Protein AF-A0A261C5N4-F1 (afdb_monomer)

Foldseek 3Di:
DAWEWAWEDEAPDPDTDTDTDPVLQVLQVLSVVVCCVVPVCVVPHHDHHPPPHHYQDHDPVLVVVCSVCLVVQPDDDDLLPDDCVVVVVLLPDDLVSLVRNLVSCVVRVSVSSNNNSVSSSLLNVLQVVAWDWAWADEPPDPDTDIDGDVVLCVLFPVSVVVFCVVPSSVSRHYDYHPPHHYQDADPVLVCVCSVCLVQDAAQDPPRPPDDLVSVVVLLPDDLVVLVRNLVSCVVRVNVRVNRNSVVSNVVNLVVDDPVVNVVVVVVVD

Sequence (269 aa):
MTSLNIWLRFRQSKTIYVLCDKNVVKRIPAIVQKLETHDMNWENKDTLLSEPPIEIPFPEAIGQFLFQYIEKYVEPLEFSSIRLSDYPEIRRADTDNLDKALKLAEYLHCTLFGQVLLMLRMVKVMQEGSICEVAVLFKDSEIPSNIKKREIIEKSPVLMKAIEGENPDWNTTDIRINTPLDIPFPKAAGEFVFDNLLKYTPPAEMDFEKKPDDYPEANAKSVDELKPILELARYMECEGFMRCIEFIIEKKLNEMPVDAISEILESRS

Mean predicted aligned error: 6.95 Å

pLDDT: mean 91.53, std 8.21, range [36.47, 98.25]

Nearest PDB structures (foldseek):
  5k35-assembly1_B  TM=7.325E-01  e=1.979E-03  Homo sapiens
  6byh-assembly3_G  TM=7.256E-01  e=7.929E-03  Homo sapiens
  3v7d-assembly1_A  TM=7.657E-01  e=2.407E-02  Saccharomyces cerevisiae S288C
  6byh-assembly2_B  TM=7.033E-01  e=8.860E-03  Homo sapiens
  8ubt-assembly1_B  TM=5.533E-01  e=2.407E-02  Homo sapiens

Organism: NCBI:txid1503980

Secondary structure (DSSP, 8-state):
---EEEEEEETT-SSEEEE--HHHHHT-HHHHHHHHHH-TTTTSS-EEEEEEEEEESS-HHHHHHHHHHTTT--SPPPGGG--GGG-HHHHHS-HHHHHHHHHHHHHTT-HHHHHHHHHHHHHHHHHHH--EEEEEEETT-SSPEEE--HHHHHT-HHHHHHHHHH-TTTTTS-EEEEEEEEE-S-HHHHHHHHHHTTTPPPPPTT-SS--GGGSHHHHTS-HHHHHHHHHHHHHTT-HHHHHHHHHHHHHHHHTS-HHHHHHHHHTT-

Structure (mmCIF, N/CA/C/O backbone):
data_AF-A0A261C5N4-F1
#
_entry.id   AF-A0A261C5N4-F1
#
loop_
_atom_site.group_PDB
_atom_site.id
_atom_site.type_symbol
_atom_site.label_atom_id
_atom_site.label_alt_id
_atom_site.label_comp_id
_atom_site.label_asym_id
_atom_site.label_entity_id
_atom_site.label_seq_id
_atom_site.pdbx_PDB_ins_code
_atom_site.Cartn_x
_atom_site.Cartn_y
_atom_site.Cartn_z
_atom_site.occupancy
_atom_site.B_iso_or_equiv
_atom_site.auth_seq_id
_atom_site.auth_comp_id
_atom_site.auth_asym_id
_atom_site.auth_atom_id
_atom_site.pdbx_PDB_model_num
ATOM 1 N N . MET A 1 1 ? -33.020 13.713 5.341 1.00 64.44 1 MET A N 1
ATOM 2 C CA . MET A 1 1 ? -31.972 12.944 6.044 1.00 64.44 1 MET A CA 1
ATOM 3 C C . MET A 1 1 ? -31.945 13.421 7.480 1.00 64.44 1 MET A C 1
ATOM 5 O O . MET A 1 1 ? -31.986 14.624 7.684 1.00 64.44 1 MET A O 1
ATOM 9 N N . THR A 1 2 ? -31.942 12.506 8.440 1.00 81.75 2 THR A N 1
ATOM 10 C CA . THR A 1 2 ? -31.825 12.817 9.873 1.00 81.75 2 THR A CA 1
ATOM 11 C C . THR A 1 2 ? -30.364 13.057 10.241 1.00 81.75 2 THR A C 1
ATOM 13 O O . THR A 1 2 ? -29.506 12.264 9.846 1.00 81.75 2 THR A O 1
ATOM 16 N N . SER A 1 3 ? -30.095 14.100 11.006 1.00 88.69 3 SER A N 1
ATOM 17 C CA . SER A 1 3 ? -28.785 14.476 11.527 1.00 88.69 3 SER A CA 1
ATOM 18 C C . SER A 1 3 ? -28.395 13.665 12.768 1.00 88.69 3 SER A C 1
ATOM 20 O O . SER A 1 3 ? -29.229 13.284 13.585 1.00 88.69 3 SER A O 1
ATOM 22 N N . LEU A 1 4 ? -27.103 13.386 12.911 1.00 94.31 4 LEU A N 1
ATOM 23 C CA . LEU A 1 4 ? -26.508 12.823 14.119 1.00 94.31 4 LEU A CA 1
ATOM 24 C C . LEU A 1 4 ? -25.280 13.661 14.444 1.00 94.31 4 LEU A C 1
ATOM 26 O O . LEU A 1 4 ? -24.476 13.921 13.556 1.00 94.31 4 LEU A O 1
ATOM 30 N N . ASN A 1 5 ? -25.147 14.093 15.692 1.00 95.69 5 ASN A N 1
ATOM 31 C CA . ASN A 1 5 ? -23.980 14.829 16.160 1.00 95.69 5 ASN A CA 1
ATOM 32 C C . ASN A 1 5 ? -23.558 14.279 17.519 1.00 95.69 5 ASN A C 1
ATOM 34 O O . ASN A 1 5 ? -24.274 14.441 18.507 1.00 95.69 5 ASN A O 1
ATOM 38 N N . ILE A 1 6 ? -22.392 13.643 17.576 1.00 96.69 6 ILE A N 1
ATOM 39 C CA . ILE A 1 6 ? -21.831 13.096 18.812 1.00 96.69 6 ILE A CA 1
ATOM 40 C C . ILE A 1 6 ? -20.564 13.863 19.145 1.00 96.69 6 ILE A C 1
ATOM 42 O O . ILE A 1 6 ? -19.620 13.880 18.356 1.00 96.69 6 ILE A O 1
ATOM 46 N N . TRP A 1 7 ? -20.533 14.499 20.310 1.00 97.31 7 TRP A N 1
ATOM 47 C CA . TRP A 1 7 ? -19.368 15.245 20.761 1.00 97.31 7 TRP A CA 1
ATOM 48 C C . TRP A 1 7 ? -18.413 14.306 21.480 1.00 97.31 7 TRP A C 1
ATOM 50 O O . TRP A 1 7 ? -18.745 13.722 22.513 1.00 97.31 7 TRP A O 1
ATOM 60 N N . LEU A 1 8 ? -17.212 14.177 20.931 1.00 97.25 8 LEU A N 1
ATOM 61 C CA . LEU A 1 8 ? -16.122 13.400 21.494 1.00 97.25 8 LEU A CA 1
ATOM 62 C C . LEU A 1 8 ? -15.040 14.355 22.000 1.00 97.25 8 LEU A C 1
ATOM 64 O O . LEU A 1 8 ? -14.661 15.305 21.308 1.00 97.25 8 LEU A O 1
ATOM 68 N N . ARG A 1 9 ? -14.507 14.087 23.191 1.00 97.12 9 ARG A N 1
ATOM 69 C CA . ARG A 1 9 ? -13.322 14.770 23.712 1.00 97.12 9 ARG A CA 1
ATOM 70 C C . ARG A 1 9 ? -12.177 13.777 23.815 1.00 97.12 9 ARG A C 1
ATOM 72 O O . ARG A 1 9 ? -12.253 12.799 24.550 1.00 97.12 9 ARG A O 1
ATOM 79 N N . PHE A 1 10 ? -11.110 14.038 23.072 1.00 96.81 10 PHE A N 1
ATOM 80 C CA . PHE A 1 10 ? -9.909 13.213 23.098 1.00 96.81 10 PHE A CA 1
ATOM 81 C C . PHE A 1 10 ? -8.951 13.648 24.200 1.00 96.81 10 PHE A C 1
ATOM 83 O O . PHE A 1 10 ? -8.884 14.824 24.574 1.00 96.81 10 PHE A O 1
ATOM 90 N N . ARG A 1 11 ? -8.150 12.702 24.695 1.00 92.38 11 ARG A N 1
ATOM 91 C CA . ARG A 1 11 ? -7.122 12.970 25.699 1.00 92.38 11 ARG A CA 1
ATOM 92 C C . ARG A 1 11 ? -6.196 14.077 25.208 1.00 92.38 11 ARG A C 1
ATOM 94 O O . ARG A 1 11 ? -5.622 13.977 24.130 1.00 92.38 11 ARG A O 1
ATOM 101 N N . GLN A 1 12 ? -6.026 15.099 26.049 1.00 85.31 12 GLN A N 1
ATOM 102 C CA . GLN A 1 12 ? -5.184 16.274 25.786 1.00 85.31 12 GLN A CA 1
ATOM 103 C C . GLN A 1 12 ? -5.628 17.130 24.585 1.00 85.31 12 GLN A C 1
ATOM 105 O O . GLN A 1 12 ? -4.951 18.112 24.276 1.00 85.31 12 GLN A O 1
ATOM 110 N N . SER A 1 13 ? -6.764 16.825 23.948 1.00 90.81 13 SER A N 1
ATOM 111 C CA . SER A 1 13 ? -7.340 17.705 22.936 1.00 90.81 13 SER A CA 1
ATOM 112 C C . SER A 1 13 ? -8.067 18.869 23.609 1.00 90.81 13 SER A C 1
ATOM 114 O O . SER A 1 13 ? -8.771 18.703 24.608 1.00 90.81 13 SER A O 1
ATOM 116 N N . LYS A 1 14 ? -7.861 20.074 23.071 1.00 89.50 14 LYS A N 1
ATOM 117 C CA . LYS A 1 14 ? -8.582 21.289 23.483 1.00 89.50 14 LYS A CA 1
ATOM 118 C C . LYS A 1 14 ? -9.879 21.476 22.696 1.00 89.50 14 LYS A C 1
ATOM 120 O O . LYS A 1 14 ? -10.663 22.363 23.022 1.00 89.50 14 LYS A O 1
ATOM 125 N N . THR A 1 15 ? -10.081 20.672 21.658 1.00 92.31 15 THR A N 1
ATOM 126 C CA . THR A 1 15 ? -11.199 20.760 20.727 1.00 92.31 15 THR A CA 1
ATOM 127 C C . THR A 1 15 ? -12.162 19.600 20.936 1.00 92.31 15 THR A C 1
ATOM 129 O O . THR A 1 15 ? -11.797 18.532 21.428 1.00 92.31 15 THR A O 1
ATOM 132 N N . ILE A 1 16 ? -13.423 19.836 20.583 1.00 94.88 16 ILE A N 1
ATOM 133 C CA . ILE A 1 16 ? -14.428 18.783 20.486 1.00 94.88 16 ILE A CA 1
ATOM 134 C C . ILE A 1 16 ? -14.403 18.261 19.059 1.00 94.88 16 ILE A C 1
ATOM 136 O O . ILE A 1 16 ? -14.509 19.036 18.109 1.00 94.88 16 ILE A O 1
ATOM 140 N N . TYR A 1 17 ? -14.282 16.948 18.926 1.00 95.94 17 TYR A N 1
ATOM 141 C CA . TYR A 1 17 ? -14.486 16.270 17.660 1.00 95.94 17 TYR A CA 1
ATOM 142 C C . TYR A 1 17 ? -15.968 15.921 17.536 1.00 95.94 17 TYR A C 1
ATOM 144 O O . TYR A 1 17 ? -16.539 15.326 18.451 1.00 95.94 17 TYR A O 1
ATOM 152 N N . VAL A 1 18 ? -16.597 16.285 16.420 1.00 96.12 18 VAL A N 1
ATOM 153 C CA . VAL A 1 18 ? -18.009 15.973 16.173 1.00 96.12 18 VAL A CA 1
ATOM 154 C C . VAL A 1 18 ? -18.086 14.811 15.193 1.00 96.12 18 VAL A C 1
ATOM 156 O O . VAL A 1 18 ? -17.741 14.955 14.023 1.00 96.12 18 VAL A O 1
ATOM 159 N N . LEU A 1 19 ? -18.524 13.652 15.685 1.00 96.00 19 LEU A N 1
ATOM 160 C CA . LEU A 1 19 ? -18.765 12.475 14.859 1.00 96.00 19 LEU A CA 1
ATOM 161 C C . LEU A 1 19 ? -20.214 12.496 14.361 1.00 96.00 19 LEU A C 1
ATOM 163 O O . LEU A 1 19 ? -21.146 12.428 15.168 1.00 96.00 19 LEU A O 1
ATOM 167 N N . CYS A 1 20 ? -20.385 12.588 13.041 1.00 95.44 20 CYS A N 1
ATOM 168 C CA . CYS A 1 20 ? -21.705 12.731 12.414 1.00 95.44 20 CYS A CA 1
ATOM 169 C C . CYS A 1 20 ? -22.114 11.549 11.527 1.00 95.44 20 CYS A C 1
ATOM 171 O O . CYS A 1 20 ? -23.288 11.413 11.183 1.00 95.44 20 CYS A O 1
ATOM 173 N N . ASP A 1 21 ? -21.161 10.705 11.132 1.00 94.81 21 ASP A N 1
ATOM 174 C CA . ASP A 1 21 ? -21.421 9.608 10.204 1.00 94.81 21 ASP A CA 1
ATOM 175 C C . ASP A 1 21 ? -22.104 8.433 10.919 1.00 94.81 21 ASP A C 1
ATOM 177 O O . ASP A 1 21 ? -21.512 7.760 11.768 1.00 94.81 21 ASP A O 1
ATOM 181 N N . LYS A 1 22 ? -23.370 8.176 10.564 1.00 93.88 22 LYS A N 1
ATOM 182 C CA . LYS A 1 22 ? -24.158 7.081 11.143 1.00 93.88 22 LYS A CA 1
ATOM 183 C C . LYS A 1 22 ? -23.544 5.710 10.853 1.00 93.88 22 LYS A C 1
ATOM 185 O O . LYS A 1 22 ? -23.636 4.841 11.715 1.00 93.88 22 LYS A O 1
ATOM 190 N N . ASN A 1 23 ? -22.931 5.496 9.690 1.00 93.88 23 ASN A N 1
ATOM 191 C CA . ASN A 1 23 ? -22.351 4.200 9.340 1.00 93.88 23 ASN A CA 1
ATOM 192 C C . ASN A 1 23 ? -21.113 3.917 10.187 1.00 93.88 23 ASN A C 1
ATOM 194 O O . ASN A 1 23 ? -21.014 2.839 10.773 1.00 93.88 23 ASN A O 1
ATOM 198 N N . VAL A 1 24 ? -20.239 4.912 10.354 1.00 95.56 24 VAL A N 1
ATOM 199 C CA . VAL A 1 24 ? -19.095 4.833 11.275 1.00 95.56 24 VAL A CA 1
ATOM 200 C C . VAL A 1 24 ? -19.573 4.565 12.701 1.00 95.56 24 VAL A C 1
ATOM 202 O O . VAL A 1 24 ? -19.085 3.645 13.353 1.00 95.56 24 VAL A O 1
ATOM 205 N N . VAL A 1 25 ? -20.572 5.310 13.185 1.00 96.00 25 VAL A N 1
ATOM 206 C CA . VAL A 1 25 ? -21.109 5.152 14.548 1.00 96.00 25 VAL A CA 1
ATOM 207 C C . VAL A 1 25 ? -21.637 3.741 14.794 1.00 96.00 25 VAL A C 1
ATOM 209 O O . VAL A 1 25 ? -21.302 3.147 15.817 1.00 96.00 25 VAL A O 1
ATOM 212 N N . LYS A 1 26 ? -22.391 3.163 13.848 1.00 94.81 26 LYS A N 1
ATOM 213 C CA . LYS A 1 26 ? -22.911 1.784 13.944 1.00 94.81 26 LYS A CA 1
ATOM 214 C C . LYS A 1 26 ? -21.814 0.734 14.108 1.00 94.81 26 LYS A C 1
ATOM 216 O O . LYS A 1 26 ? -22.075 -0.351 14.619 1.00 94.81 26 LYS A O 1
ATOM 221 N N . ARG A 1 27 ? -20.587 1.039 13.682 1.00 95.19 27 ARG A N 1
ATOM 222 C CA . ARG A 1 27 ? -19.428 0.148 13.805 1.00 95.19 27 ARG A CA 1
ATOM 223 C C . ARG A 1 27 ? -18.676 0.306 15.127 1.00 95.19 27 ARG A C 1
ATOM 225 O O . ARG A 1 27 ? -17.709 -0.420 15.336 1.00 95.19 27 ARG A O 1
ATOM 232 N N . ILE A 1 28 ? -19.102 1.208 16.014 1.00 97.00 28 ILE A N 1
ATOM 233 C CA . ILE A 1 28 ? -18.429 1.514 17.282 1.00 97.00 28 ILE A CA 1
ATOM 234 C C . ILE A 1 28 ? -19.362 1.173 18.456 1.00 97.00 28 ILE A C 1
ATOM 236 O O . ILE A 1 28 ? -20.104 2.045 18.928 1.00 97.00 28 ILE A O 1
ATOM 240 N N . PRO A 1 29 ? -19.338 -0.072 18.973 1.00 96.75 29 PRO A N 1
ATOM 241 C CA . PRO A 1 29 ? -20.315 -0.530 19.962 1.00 96.75 29 PRO A CA 1
ATOM 242 C C . PRO A 1 29 ? -20.351 0.312 21.240 1.00 96.75 29 PRO A C 1
ATOM 244 O O . PRO A 1 29 ? -21.430 0.612 21.742 1.00 96.75 29 PRO A O 1
ATOM 247 N N . ALA A 1 30 ? -19.196 0.771 21.736 1.00 96.31 30 ALA A N 1
ATOM 248 C CA . ALA A 1 30 ? -19.150 1.623 22.926 1.00 96.31 30 ALA A CA 1
ATOM 249 C C . ALA A 1 30 ? -19.872 2.974 22.737 1.00 96.31 30 ALA A C 1
ATOM 251 O O . ALA A 1 30 ? -20.416 3.529 23.695 1.00 96.31 30 ALA A O 1
ATOM 252 N N . ILE A 1 31 ? -19.889 3.520 21.514 1.00 95.94 31 ILE A N 1
ATOM 253 C CA . ILE A 1 31 ? -20.620 4.756 21.197 1.00 95.94 31 ILE A CA 1
ATOM 254 C C . ILE A 1 31 ? -22.106 4.452 20.998 1.00 95.94 31 ILE A C 1
ATOM 256 O O . ILE A 1 31 ? -22.935 5.181 21.541 1.00 95.94 31 ILE A O 1
ATOM 260 N N . VAL A 1 32 ? -22.448 3.367 20.294 1.00 96.12 32 VAL A N 1
ATOM 261 C CA . VAL A 1 32 ? -23.843 2.922 20.111 1.00 96.12 32 VAL A CA 1
ATOM 262 C C . VAL A 1 32 ? -24.523 2.706 21.459 1.00 96.12 32 VAL A C 1
ATOM 264 O O . VAL A 1 32 ? -25.591 3.257 21.690 1.00 96.12 32 VAL A O 1
ATOM 267 N N . GLN A 1 33 ? -23.871 2.023 22.399 1.00 95.19 33 GLN A N 1
ATOM 268 C CA . GLN A 1 33 ? -24.422 1.799 23.736 1.00 95.19 33 GLN A CA 1
ATOM 269 C C . GLN A 1 33 ? -24.721 3.117 24.475 1.00 95.19 33 GLN A C 1
ATOM 271 O O . GLN A 1 33 ? -25.757 3.258 25.134 1.00 95.19 33 GLN A O 1
ATOM 276 N N . LYS A 1 34 ? -23.825 4.109 24.365 1.00 94.00 34 LYS A N 1
ATOM 277 C CA . LYS A 1 34 ? -24.037 5.443 24.951 1.00 94.00 34 LYS A CA 1
ATOM 278 C C . LYS A 1 34 ? -25.185 6.186 24.272 1.00 94.00 34 LYS A C 1
ATOM 280 O O . LYS A 1 34 ? -25.972 6.829 24.963 1.00 94.00 34 LYS A O 1
ATOM 285 N N . LEU A 1 35 ? -25.299 6.074 22.949 1.00 93.56 35 LEU A N 1
ATOM 286 C CA . LEU A 1 35 ? -26.413 6.636 22.192 1.00 93.56 35 LEU A CA 1
ATOM 287 C C . LEU A 1 35 ? -27.742 5.994 22.564 1.00 93.56 35 LEU A C 1
ATOM 289 O O . LEU A 1 35 ? -28.684 6.718 22.832 1.00 93.56 35 LEU A O 1
ATOM 293 N N . GLU A 1 36 ? -27.826 4.670 22.641 1.00 93.56 36 GLU A N 1
ATOM 294 C CA . GLU A 1 36 ? -29.063 3.956 22.977 1.00 93.56 36 GLU A CA 1
ATOM 295 C C . GLU A 1 36 ? -29.539 4.259 24.401 1.00 93.56 36 GLU A C 1
ATOM 297 O O . GLU A 1 36 ? -30.740 4.348 24.647 1.00 93.56 36 GLU A O 1
ATOM 302 N N . THR A 1 37 ? -28.601 4.496 25.325 1.00 92.81 37 THR A N 1
ATOM 303 C CA . THR A 1 37 ? -28.915 4.961 26.686 1.00 92.81 37 THR A CA 1
ATOM 304 C C . THR A 1 37 ? -29.496 6.380 26.687 1.00 92.81 37 THR A C 1
ATOM 306 O O . THR A 1 37 ? -30.332 6.706 27.528 1.00 92.81 37 THR A O 1
ATOM 309 N N . HIS A 1 38 ? -29.057 7.232 25.758 1.00 91.00 38 HIS A N 1
ATOM 310 C CA . HIS A 1 38 ? -29.570 8.592 25.599 1.00 91.00 38 HIS A CA 1
ATOM 311 C C . HIS A 1 38 ? -30.899 8.621 24.823 1.00 91.00 38 HIS A C 1
ATOM 313 O O . HIS A 1 38 ? -31.815 9.363 25.173 1.00 91.00 38 HIS A O 1
ATOM 319 N N . ASP A 1 39 ? -31.001 7.819 23.764 1.00 90.75 39 ASP A N 1
ATOM 320 C CA . ASP A 1 39 ? -32.069 7.859 22.779 1.00 90.75 39 ASP A CA 1
ATOM 321 C C . ASP A 1 39 ? -32.113 6.583 21.916 1.00 90.75 39 ASP A C 1
ATOM 323 O O . ASP A 1 39 ? -31.421 6.472 20.906 1.00 90.75 39 ASP A O 1
ATOM 327 N N . MET A 1 40 ? -32.987 5.629 22.251 1.00 89.62 40 MET A N 1
ATOM 328 C CA . MET A 1 40 ? -33.109 4.363 21.505 1.00 89.62 40 MET A CA 1
ATOM 329 C C . MET A 1 40 ? -33.544 4.517 20.035 1.00 89.62 40 MET A C 1
ATOM 331 O O . MET A 1 40 ? -33.376 3.587 19.254 1.00 89.62 40 MET A O 1
ATOM 335 N N . ASN A 1 41 ? -34.109 5.663 19.635 1.00 90.69 41 ASN A N 1
ATOM 336 C CA . ASN A 1 41 ? -34.615 5.889 18.274 1.00 90.69 41 ASN A CA 1
ATOM 337 C C . ASN A 1 41 ? -33.678 6.756 17.415 1.00 90.69 41 ASN A C 1
ATOM 339 O O . ASN A 1 41 ? -34.111 7.280 16.384 1.00 90.69 41 ASN A O 1
ATOM 343 N N . TRP A 1 42 ? -32.412 6.908 17.816 1.00 92.50 42 TRP A N 1
ATOM 344 C CA . TRP A 1 42 ? -31.429 7.798 17.183 1.00 92.50 42 TRP A CA 1
ATOM 345 C C . TRP A 1 42 ? -31.201 7.537 15.683 1.00 92.50 42 TRP A C 1
ATOM 347 O O . TRP A 1 42 ? -30.809 8.424 14.918 1.00 92.50 42 TRP A O 1
ATOM 357 N N . GLU A 1 43 ? -31.482 6.323 15.210 1.00 90.19 43 GLU A N 1
ATOM 358 C CA . GLU A 1 43 ? -31.378 6.000 13.788 1.00 90.19 43 GLU A CA 1
ATOM 359 C C . GLU A 1 43 ? -32.400 6.757 12.932 1.00 90.19 43 GLU A C 1
ATOM 361 O O . GLU A 1 43 ? -32.076 7.151 11.811 1.00 90.19 43 GLU A O 1
ATOM 366 N N . ASN A 1 44 ? -33.589 7.025 13.477 1.00 92.12 44 ASN A N 1
ATOM 367 C CA . ASN A 1 44 ? -34.756 7.495 12.728 1.00 92.12 44 ASN A CA 1
ATOM 368 C C . ASN A 1 44 ? -35.123 8.960 12.997 1.00 92.12 44 ASN A C 1
ATOM 370 O O . ASN A 1 44 ? -36.136 9.438 12.485 1.00 92.12 44 ASN A O 1
ATOM 374 N N . LYS A 1 45 ? -34.326 9.690 13.783 1.00 91.81 45 LYS A N 1
ATOM 375 C CA . LYS A 1 45 ? -34.540 11.119 14.047 1.00 91.81 45 LYS A CA 1
ATOM 376 C C . LYS A 1 45 ? -33.227 11.879 14.218 1.00 91.81 45 LYS A C 1
ATOM 378 O O . LYS A 1 45 ? -32.149 11.287 14.176 1.00 91.81 45 LYS A O 1
ATOM 383 N N . ASP A 1 46 ? -33.350 13.196 14.354 1.00 92.88 46 ASP A N 1
ATOM 384 C CA . ASP A 1 46 ? -32.2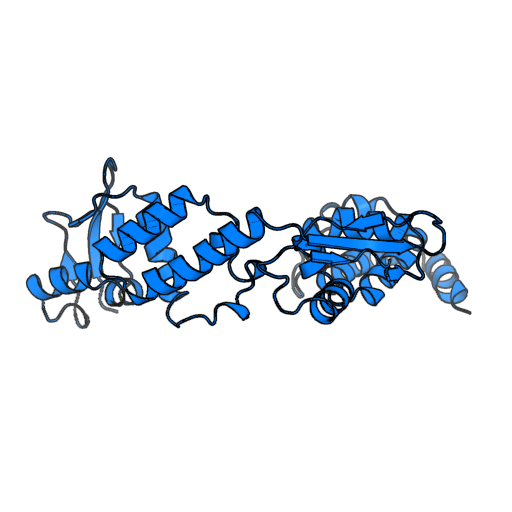37 14.069 14.705 1.00 92.88 46 ASP A CA 1
ATOM 385 C C . ASP A 1 46 ? -31.799 13.810 16.151 1.00 92.88 46 ASP A C 1
ATOM 387 O O . ASP A 1 46 ? -32.617 13.902 17.070 1.00 92.88 46 ASP A O 1
ATOM 391 N N . THR A 1 47 ? -30.515 13.506 16.352 1.00 92.81 47 THR A N 1
ATOM 392 C CA . THR A 1 47 ? -29.952 13.211 17.680 1.00 92.81 47 THR A CA 1
ATOM 393 C C . THR A 1 47 ? -28.664 14.001 17.909 1.00 92.81 47 THR A C 1
ATOM 395 O O . THR A 1 47 ? -27.755 14.004 17.075 1.00 92.81 47 THR A O 1
ATOM 398 N N . LEU A 1 48 ? -28.578 14.659 19.067 1.00 93.69 48 LEU A N 1
ATOM 399 C CA . LEU A 1 48 ? -27.410 15.406 19.529 1.00 93.69 48 LEU A CA 1
ATOM 400 C C . LEU A 1 48 ? -26.971 14.858 20.888 1.00 93.69 48 LEU A C 1
ATOM 402 O O . LEU A 1 48 ? -27.694 14.997 21.870 1.00 93.69 48 LEU A O 1
ATOM 406 N N . LEU A 1 49 ? -25.769 14.290 20.947 1.00 92.81 49 LEU A N 1
ATOM 407 C CA . LEU A 1 49 ? -25.134 13.845 22.184 1.00 92.81 49 LEU A CA 1
ATOM 408 C C . LEU A 1 49 ? -23.928 14.748 22.472 1.00 92.81 49 LEU A C 1
ATOM 410 O O . LEU A 1 49 ? -22.818 14.467 22.020 1.00 92.81 49 LEU A O 1
ATOM 414 N N . SER A 1 50 ? -24.169 15.862 23.172 1.00 89.62 50 SER A N 1
ATOM 415 C CA . SER A 1 50 ? -23.179 16.933 23.371 1.00 89.62 50 SER A CA 1
ATOM 416 C C . SER A 1 50 ? -22.682 17.123 24.806 1.00 89.62 50 SER A C 1
ATOM 418 O O . SER A 1 50 ? -21.541 17.551 24.982 1.00 89.62 50 SER A O 1
ATOM 420 N N . GLU A 1 51 ? -23.491 16.821 25.833 1.00 87.88 51 GLU A N 1
ATOM 421 C CA . GLU A 1 51 ? -23.154 17.134 27.231 1.00 87.88 51 GLU A CA 1
ATOM 422 C C . GLU A 1 51 ? -23.488 16.003 28.234 1.00 87.88 51 GLU A C 1
ATOM 424 O O . GLU A 1 51 ? -24.649 15.605 28.341 1.00 87.88 51 GLU A O 1
ATOM 429 N N . PRO A 1 52 ? -22.495 15.521 29.016 1.00 88.62 52 PRO A N 1
ATOM 430 C CA . PRO A 1 52 ? -21.064 15.739 28.795 1.00 88.62 52 PRO A CA 1
ATOM 431 C C . PRO A 1 52 ? -20.603 15.065 27.482 1.00 88.62 52 PRO A C 1
ATOM 433 O O . PRO A 1 52 ? -21.172 14.041 27.097 1.00 88.62 52 PRO A O 1
ATOM 436 N N . PRO A 1 53 ? -19.563 15.590 26.804 1.00 93.69 53 PRO A N 1
ATOM 437 C CA . PRO A 1 53 ? -18.944 14.898 25.678 1.00 93.69 53 PRO A CA 1
ATOM 438 C C . PRO A 1 53 ? -18.485 13.492 26.068 1.00 93.69 53 PRO A C 1
ATOM 440 O O . PRO A 1 53 ? -18.105 13.231 27.214 1.00 93.69 53 PRO A O 1
ATOM 443 N N . ILE A 1 54 ? -18.456 12.583 25.098 1.00 95.25 54 ILE A N 1
ATOM 444 C CA . ILE A 1 54 ? -17.858 11.267 25.297 1.00 95.25 54 ILE A CA 1
ATOM 445 C C . ILE A 1 54 ? -16.340 11.435 25.393 1.00 95.25 54 ILE A C 1
ATOM 447 O O . ILE A 1 54 ? -15.670 11.749 24.411 1.00 95.25 54 ILE A O 1
ATOM 451 N N . GLU A 1 55 ? -15.797 11.192 26.581 1.00 95.88 55 GLU A N 1
ATOM 452 C CA . GLU A 1 55 ? -14.355 11.203 26.820 1.00 95.88 55 GLU A CA 1
ATOM 453 C C . GLU A 1 55 ? -13.693 9.955 26.214 1.00 95.88 55 GLU A C 1
ATOM 455 O O . GLU A 1 55 ? -14.065 8.823 26.533 1.00 95.88 55 GLU A O 1
ATOM 460 N N . ILE A 1 56 ? -12.696 10.170 25.355 1.00 96.81 56 ILE A N 1
ATOM 461 C CA . ILE A 1 56 ? -11.877 9.142 24.713 1.00 96.81 56 ILE A CA 1
ATOM 462 C C . ILE A 1 56 ? -10.433 9.296 25.217 1.00 96.81 56 ILE A C 1
ATOM 464 O O . ILE A 1 56 ? -9.774 10.289 24.899 1.00 96.81 56 ILE A O 1
ATOM 468 N N . PRO A 1 57 ? -9.876 8.326 25.969 1.00 96.69 57 PRO A N 1
ATOM 469 C CA . PRO A 1 57 ? -8.579 8.463 26.641 1.00 96.69 57 PRO A CA 1
ATOM 470 C C . PRO A 1 57 ? -7.362 8.307 25.703 1.00 96.69 57 PRO A C 1
ATOM 472 O O . PRO A 1 57 ? -6.264 7.965 26.149 1.00 96.69 57 PRO A O 1
ATOM 475 N N . PHE A 1 58 ? -7.533 8.595 24.413 1.00 96.94 58 PHE A N 1
ATOM 476 C CA . PHE A 1 58 ? -6.530 8.453 23.358 1.00 96.94 58 PHE A CA 1
ATOM 477 C C . PHE A 1 58 ? -6.285 9.787 22.640 1.00 96.94 58 PHE A C 1
ATOM 479 O O . PHE A 1 58 ? -7.135 10.675 22.716 1.00 96.94 58 PHE A O 1
ATOM 486 N N . PRO A 1 59 ? -5.140 9.953 21.952 1.00 95.75 59 PRO A N 1
ATOM 487 C CA . PRO A 1 59 ? -4.902 11.120 21.109 1.00 95.75 59 PRO A CA 1
ATOM 488 C C . PRO A 1 59 ? -5.918 11.214 19.966 1.00 95.75 59 PRO A C 1
ATOM 490 O O . PRO A 1 59 ? -6.311 10.199 19.392 1.00 95.75 59 PRO A O 1
ATOM 493 N N . GLU A 1 60 ? -6.274 12.440 19.587 1.00 95.62 60 GLU A N 1
ATOM 494 C CA . GLU A 1 60 ? -7.260 12.707 18.533 1.00 95.62 60 GLU A CA 1
ATOM 495 C C . GLU A 1 60 ? -6.893 12.067 17.187 1.00 95.62 60 GLU A C 1
ATOM 497 O O . GLU A 1 60 ? -7.744 11.447 16.559 1.00 95.62 60 GLU A O 1
ATOM 502 N N . ALA A 1 61 ? -5.617 12.112 16.790 1.00 94.69 61 ALA A N 1
ATOM 503 C CA . ALA A 1 61 ? -5.143 11.500 15.545 1.00 94.69 61 ALA A CA 1
ATOM 504 C C . ALA A 1 61 ? -5.410 9.982 15.473 1.00 94.69 61 AL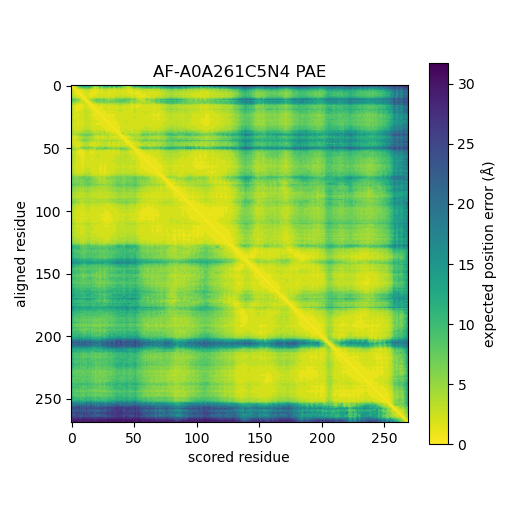A A C 1
ATOM 506 O O . ALA A 1 61 ? -5.710 9.456 14.406 1.00 94.69 61 ALA A O 1
ATOM 507 N N . ILE A 1 62 ? -5.350 9.279 16.610 1.00 96.62 62 ILE A N 1
ATOM 508 C CA . ILE A 1 62 ? -5.644 7.838 16.679 1.00 96.62 62 ILE A CA 1
ATOM 509 C C . ILE A 1 62 ? -7.148 7.589 16.524 1.00 96.62 62 ILE A C 1
ATOM 511 O O . ILE A 1 62 ? -7.555 6.642 15.854 1.00 96.62 62 ILE A O 1
ATOM 515 N N . GLY A 1 63 ? -7.974 8.467 17.102 1.00 96.12 63 GLY A N 1
ATOM 516 C CA . GLY A 1 63 ? -9.420 8.458 16.888 1.00 96.12 63 GLY A CA 1
ATOM 517 C C . GLY A 1 63 ? -9.794 8.675 15.431 1.00 96.12 63 GLY A C 1
ATOM 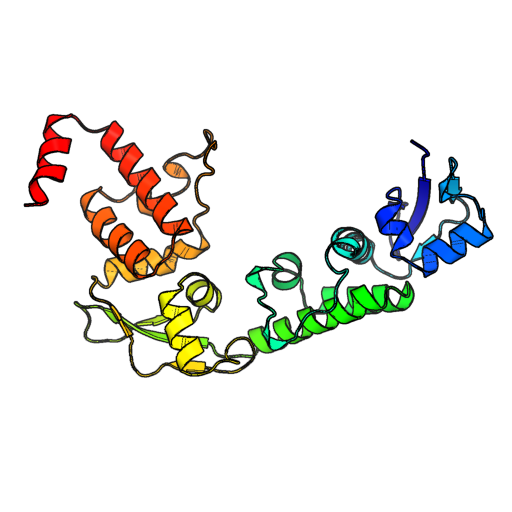518 O O . GLY A 1 63 ? -10.530 7.874 14.863 1.00 96.12 63 GLY A O 1
ATOM 519 N N . GLN A 1 64 ? -9.232 9.715 14.815 1.00 95.44 64 GLN A N 1
ATOM 520 C CA . GLN A 1 64 ? -9.455 10.027 13.405 1.00 95.44 64 GLN A CA 1
ATOM 521 C C . GLN A 1 64 ? -9.038 8.867 12.495 1.00 95.44 64 GLN A C 1
ATOM 523 O O . GLN A 1 64 ? -9.802 8.505 11.606 1.00 95.44 64 GLN A O 1
ATOM 528 N N . PHE A 1 65 ? -7.887 8.235 12.758 1.00 96.44 65 PHE A N 1
ATOM 529 C CA . PHE A 1 65 ? -7.458 7.041 12.029 1.00 96.44 65 PHE A CA 1
ATOM 530 C C . PHE A 1 65 ? -8.505 5.921 12.105 1.00 96.44 65 PHE A C 1
ATOM 532 O O . PHE A 1 65 ? -8.920 5.394 11.076 1.00 96.44 65 PHE A O 1
ATOM 539 N N . LEU A 1 66 ? -8.979 5.574 13.307 1.00 96.88 66 LEU A N 1
ATOM 540 C CA . LEU A 1 66 ? -9.988 4.524 13.456 1.00 96.88 66 LEU A CA 1
ATOM 541 C C . LEU A 1 66 ? -11.277 4.889 12.713 1.00 96.88 66 LEU A C 1
ATOM 543 O O . LEU A 1 66 ? -11.773 4.075 11.944 1.00 96.88 66 LEU A O 1
ATOM 547 N N . PHE A 1 67 ? -11.797 6.105 12.883 1.00 96.25 67 PHE A N 1
ATOM 548 C CA . PHE A 1 67 ? -13.054 6.515 12.245 1.00 96.25 67 PHE A CA 1
ATOM 549 C C . PHE A 1 67 ? -12.959 6.560 10.722 1.00 96.25 67 PHE A C 1
ATOM 551 O O . PHE A 1 67 ? -13.920 6.210 10.048 1.00 96.25 67 PHE A O 1
ATOM 558 N N . GLN A 1 68 ? -11.800 6.939 10.185 1.00 96.00 68 GLN A N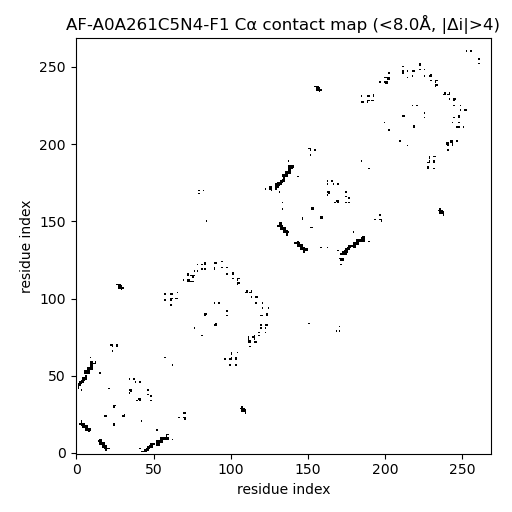 1
ATOM 559 C CA . GLN A 1 68 ? -11.563 6.978 8.748 1.00 96.00 68 GLN A CA 1
ATOM 560 C C . GLN A 1 68 ? -11.537 5.579 8.116 1.00 96.00 68 GLN A C 1
ATOM 562 O O . GLN A 1 68 ? -11.975 5.420 6.979 1.00 96.00 68 GLN A O 1
ATOM 567 N N . TYR A 1 69 ? -11.015 4.570 8.823 1.00 96.12 69 TYR A N 1
ATOM 568 C CA . TYR A 1 69 ? -10.761 3.245 8.242 1.00 96.12 69 TYR A CA 1
ATOM 569 C C . TYR A 1 69 ? -11.662 2.128 8.779 1.00 96.12 69 TYR A C 1
ATOM 571 O O . TYR A 1 69 ? -11.588 1.004 8.282 1.00 96.12 69 TYR A O 1
ATOM 579 N N . ILE A 1 70 ? -12.539 2.399 9.752 1.00 95.69 70 ILE A N 1
ATOM 580 C CA . ILE A 1 70 ? -13.397 1.360 10.340 1.00 95.69 70 ILE A CA 1
ATOM 581 C C . ILE A 1 70 ? -14.344 0.713 9.326 1.00 95.69 70 ILE A C 1
ATOM 583 O O . ILE A 1 70 ? -14.650 -0.470 9.440 1.00 95.69 70 ILE A O 1
ATOM 587 N N . GLU A 1 71 ? -14.763 1.459 8.306 1.00 94.44 71 GLU A N 1
ATOM 588 C CA . GLU A 1 71 ? -15.602 0.934 7.227 1.00 94.44 71 GLU A CA 1
ATOM 589 C C . GLU A 1 71 ? -14.810 0.156 6.170 1.00 94.44 71 GLU A C 1
ATOM 591 O O . GLU A 1 71 ? -15.383 -0.683 5.481 1.00 94.44 71 GLU A O 1
ATOM 596 N N . LYS A 1 72 ? -13.495 0.386 6.064 1.00 92.94 72 LYS A N 1
ATOM 597 C CA . LYS A 1 72 ? -12.622 -0.362 5.147 1.00 92.94 72 LYS A CA 1
ATOM 598 C C . LYS A 1 72 ? -12.326 -1.769 5.677 1.00 92.94 72 LYS A C 1
ATOM 600 O O . LYS A 1 72 ? -12.178 -2.702 4.896 1.00 92.94 72 LYS A O 1
ATOM 605 N N . TYR A 1 73 ? -12.238 -1.934 6.997 1.00 92.75 73 TYR A N 1
ATOM 606 C CA . TYR A 1 73 ? -11.815 -3.182 7.647 1.00 92.75 73 TYR A CA 1
ATOM 607 C C . TYR A 1 73 ? -12.989 -3.927 8.279 1.00 92.75 73 TYR A C 1
ATOM 609 O O . TYR A 1 73 ? -13.078 -4.090 9.497 1.00 92.75 73 TYR A O 1
ATOM 617 N N . VAL A 1 74 ? -13.907 -4.360 7.417 1.00 85.69 74 VAL A N 1
ATOM 618 C CA . VAL A 1 74 ? -15.185 -4.983 7.800 1.00 85.69 74 VAL A CA 1
ATOM 619 C C . VAL A 1 74 ? -15.255 -6.481 7.518 1.00 85.69 74 VAL A C 1
ATOM 621 O O . VAL A 1 74 ? -16.291 -7.088 7.775 1.00 85.69 74 VAL A O 1
ATOM 624 N N . GLU A 1 75 ? -14.173 -7.082 7.030 1.00 89.62 75 GLU A N 1
ATOM 625 C CA . GLU A 1 75 ? -14.075 -8.516 6.754 1.00 89.62 75 GLU A CA 1
ATOM 626 C C . GLU A 1 75 ? -12.753 -9.071 7.299 1.00 89.62 75 GLU A C 1
ATOM 628 O O . GLU A 1 75 ? -11.735 -8.371 7.246 1.00 89.62 75 GLU A O 1
ATOM 633 N N . PRO A 1 76 ? -12.742 -10.303 7.841 1.00 88.56 76 PRO A N 1
ATOM 634 C CA . PRO A 1 76 ? -11.504 -10.983 8.198 1.00 88.56 76 PRO A CA 1
ATOM 635 C C . PRO A 1 76 ? -10.578 -11.118 6.986 1.00 88.56 76 PRO A C 1
ATOM 637 O O . PRO A 1 76 ? -11.034 -11.357 5.871 1.00 88.56 76 PRO A O 1
ATOM 640 N N . LEU A 1 77 ? -9.273 -10.996 7.220 1.00 90.81 77 LEU A N 1
ATOM 641 C CA . LEU A 1 77 ? -8.251 -11.200 6.198 1.00 90.81 77 LEU A CA 1
ATOM 642 C C . LEU A 1 77 ? -7.605 -12.572 6.371 1.00 90.81 77 LEU A C 1
ATOM 644 O O . LEU A 1 77 ? -7.340 -12.997 7.494 1.00 90.81 77 LEU A O 1
ATOM 648 N N . GLU A 1 78 ? -7.288 -13.222 5.256 1.00 88.81 78 GLU A N 1
ATOM 649 C CA . GLU A 1 78 ? -6.428 -14.402 5.248 1.00 88.81 78 GLU A CA 1
ATOM 650 C C . GLU A 1 78 ? -4.966 -13.953 5.314 1.00 88.81 78 GLU A C 1
ATOM 652 O O . GLU A 1 78 ? -4.493 -13.200 4.464 1.00 88.81 78 GLU A O 1
ATOM 657 N N . PHE A 1 79 ? -4.228 -14.400 6.332 1.00 85.44 79 PHE A N 1
ATOM 658 C CA . PHE A 1 79 ? -2.880 -13.895 6.620 1.00 85.44 79 PHE A CA 1
ATOM 659 C C . PHE A 1 79 ? -1.923 -13.995 5.415 1.00 85.44 79 PHE A C 1
ATOM 661 O O . PHE A 1 79 ? -1.184 -13.053 5.129 1.00 85.44 79 PHE A O 1
ATOM 668 N N . SER A 1 80 ? -1.972 -15.107 4.675 1.00 81.88 80 SER A N 1
ATOM 669 C CA . SER A 1 80 ? -1.119 -15.373 3.505 1.00 81.88 80 SER A CA 1
ATOM 670 C C . SER A 1 80 ? -1.465 -14.523 2.275 1.00 81.88 80 SER A C 1
ATOM 672 O O . SER A 1 80 ? -0.612 -14.310 1.406 1.00 81.88 80 SER A O 1
ATOM 674 N N . SER A 1 81 ? -2.691 -13.994 2.193 1.00 85.00 81 SER A N 1
ATOM 675 C CA . SER A 1 81 ? -3.133 -13.164 1.069 1.00 85.00 81 SER A CA 1
ATOM 676 C C . SER A 1 81 ? -2.858 -11.676 1.276 1.00 85.00 81 SER A C 1
ATOM 678 O O . SER A 1 81 ? -3.026 -10.895 0.344 1.00 85.00 81 SER A O 1
ATOM 680 N N . ILE A 1 82 ? -2.447 -11.253 2.476 1.00 90.06 82 ILE A N 1
ATOM 681 C CA . ILE A 1 82 ? -2.220 -9.836 2.771 1.00 90.06 82 ILE A CA 1
ATOM 682 C C . ILE A 1 82 ? -1.057 -9.312 1.924 1.00 90.06 82 ILE A C 1
ATOM 684 O O . ILE A 1 82 ? 0.052 -9.840 1.973 1.00 90.06 82 ILE A O 1
ATOM 688 N N . ARG A 1 83 ? -1.283 -8.219 1.193 1.00 86.56 83 ARG A N 1
ATOM 689 C CA . ARG A 1 83 ? -0.237 -7.430 0.530 1.00 86.56 83 ARG A CA 1
ATOM 690 C C . ARG A 1 83 ? -0.318 -5.992 1.039 1.00 86.56 83 ARG A C 1
ATOM 692 O O . ARG A 1 83 ? -1.329 -5.322 0.863 1.00 86.56 83 ARG A O 1
ATOM 699 N N . LEU A 1 84 ? 0.730 -5.491 1.704 1.00 90.31 84 LEU A N 1
ATOM 700 C CA . LEU A 1 84 ? 0.696 -4.143 2.307 1.00 90.31 84 LEU A CA 1
ATOM 701 C C . LEU A 1 84 ? 0.622 -3.007 1.276 1.00 90.31 84 LEU A C 1
ATOM 703 O O . LEU A 1 84 ? 0.305 -1.875 1.642 1.00 90.31 84 LEU A O 1
ATOM 707 N N . SER A 1 85 ? 0.884 -3.288 -0.003 1.00 85.12 85 SER A N 1
ATOM 708 C CA . SER A 1 85 ? 0.574 -2.387 -1.120 1.00 85.12 85 SER A CA 1
ATOM 709 C C . SER A 1 85 ? -0.894 -1.954 -1.146 1.00 85.12 85 SER A C 1
ATOM 711 O O . SER A 1 85 ? -1.174 -0.811 -1.505 1.00 85.12 85 SER A O 1
ATOM 713 N N . ASP A 1 86 ? -1.804 -2.822 -0.702 1.00 88.88 86 ASP A N 1
ATOM 714 C CA . ASP A 1 86 ? -3.258 -2.609 -0.746 1.00 88.88 86 ASP A CA 1
ATOM 715 C C . ASP A 1 86 ? -3.754 -1.807 0.477 1.00 88.88 86 ASP A C 1
ATOM 717 O O . ASP A 1 86 ? -4.888 -1.312 0.538 1.00 88.88 86 ASP A O 1
ATOM 721 N N . TYR A 1 87 ? -2.858 -1.617 1.450 1.00 93.31 87 TYR A N 1
ATOM 722 C CA . TYR A 1 87 ? -3.090 -0.930 2.717 1.00 93.31 87 TYR A CA 1
ATOM 723 C C . TYR A 1 87 ? -2.052 0.185 2.931 1.00 93.31 87 TYR A C 1
ATOM 725 O O . TYR A 1 87 ? -1.278 0.144 3.898 1.00 93.31 87 TYR A O 1
ATOM 733 N N . PRO A 1 88 ? -1.990 1.197 2.041 1.00 91.81 88 PRO A N 1
ATOM 734 C CA . PRO A 1 88 ? -0.988 2.260 2.111 1.00 91.81 88 PRO A CA 1
ATOM 735 C C . PRO A 1 88 ? -0.998 3.025 3.442 1.00 91.81 88 PRO A C 1
ATOM 737 O O . PRO A 1 88 ? 0.050 3.475 3.900 1.00 91.81 88 PRO A O 1
ATOM 740 N N . GLU A 1 89 ? -2.156 3.159 4.083 1.00 94.62 89 GLU A N 1
ATOM 741 C CA . GLU A 1 89 ? -2.323 3.760 5.404 1.00 94.62 89 GLU A CA 1
ATOM 742 C C . GLU A 1 89 ? -1.637 2.959 6.515 1.00 94.62 89 GLU A C 1
ATOM 744 O O . GLU A 1 89 ? -1.065 3.556 7.422 1.00 94.62 89 GLU A O 1
ATOM 749 N N . ILE A 1 90 ? -1.628 1.625 6.425 1.00 95.81 90 ILE A N 1
ATOM 750 C CA . ILE A 1 90 ? -0.915 0.762 7.372 1.00 95.81 90 ILE A CA 1
ATOM 751 C C . ILE A 1 90 ? 0.573 0.807 7.075 1.00 95.81 90 ILE A C 1
ATOM 753 O O . ILE A 1 90 ? 1.382 0.968 7.985 1.00 95.81 90 ILE A O 1
ATOM 757 N N . ARG A 1 91 ? 0.937 0.706 5.791 1.00 90.88 91 ARG A N 1
ATOM 758 C CA . ARG A 1 91 ? 2.333 0.727 5.346 1.00 90.88 91 ARG A CA 1
ATOM 759 C C . ARG A 1 91 ? 3.056 1.978 5.848 1.00 90.88 91 ARG A C 1
ATOM 761 O O . ARG A 1 91 ? 4.168 1.861 6.355 1.00 90.88 91 ARG A O 1
ATOM 768 N N . ARG A 1 92 ? 2.411 3.148 5.743 1.00 91.44 92 ARG A N 1
ATOM 769 C CA . ARG A 1 92 ? 2.963 4.456 6.148 1.00 91.44 92 ARG A CA 1
ATOM 770 C C . ARG A 1 92 ? 2.875 4.743 7.645 1.00 91.44 92 ARG A C 1
ATOM 772 O O . ARG A 1 92 ? 3.613 5.599 8.119 1.00 91.44 92 ARG A O 1
ATOM 779 N N . ALA A 1 93 ? 1.957 4.109 8.368 1.00 93.94 93 ALA A N 1
ATOM 780 C CA . ALA A 1 93 ? 1.807 4.355 9.795 1.00 93.94 93 ALA A CA 1
ATOM 781 C C . ALA A 1 93 ? 3.005 3.805 10.577 1.00 93.94 93 ALA A C 1
ATOM 783 O O . ALA A 1 93 ? 3.497 2.713 10.296 1.00 93.94 93 ALA A O 1
ATOM 784 N N . ASP A 1 94 ? 3.436 4.532 11.605 1.00 93.94 94 ASP A N 1
ATOM 785 C CA . ASP A 1 94 ? 4.389 4.006 12.580 1.00 93.94 94 ASP A CA 1
ATOM 786 C C . ASP A 1 94 ? 3.752 2.883 13.406 1.00 93.94 94 ASP A C 1
ATOM 788 O O . ASP A 1 94 ? 2.583 2.964 13.799 1.00 93.94 94 ASP A O 1
ATOM 792 N N . THR A 1 95 ? 4.538 1.864 13.751 1.00 94.56 95 THR A N 1
ATOM 793 C CA . THR A 1 95 ? 4.060 0.711 14.531 1.00 94.56 95 THR A CA 1
ATOM 794 C C . THR A 1 95 ? 3.496 1.119 15.900 1.00 94.56 95 THR A C 1
ATOM 796 O O . THR A 1 95 ? 2.496 0.555 16.333 1.00 94.56 95 THR A O 1
ATOM 799 N N . ASP A 1 96 ? 4.036 2.162 16.545 1.00 95.75 96 ASP A N 1
ATOM 800 C CA . ASP A 1 96 ? 3.483 2.710 17.800 1.00 95.75 96 ASP A CA 1
ATOM 801 C C . ASP A 1 96 ? 2.084 3.330 17.610 1.00 95.75 96 ASP A C 1
ATOM 803 O O . ASP A 1 96 ? 1.208 3.190 18.468 1.00 95.75 96 ASP A O 1
ATOM 807 N N . ASN A 1 97 ? 1.829 3.972 16.465 1.00 95.94 97 ASN A N 1
ATOM 808 C CA . ASN A 1 97 ? 0.498 4.491 16.147 1.00 95.94 97 ASN A CA 1
ATOM 809 C C . ASN A 1 97 ? -0.495 3.349 15.899 1.00 95.94 97 ASN A C 1
ATOM 811 O O . ASN A 1 97 ? -1.629 3.424 16.377 1.00 95.94 97 ASN A O 1
ATOM 815 N N . LEU A 1 98 ? -0.067 2.273 15.232 1.00 97.19 98 LEU A N 1
ATOM 816 C CA . LEU A 1 98 ? -0.887 1.070 15.054 1.00 97.19 98 LEU A CA 1
ATOM 817 C C . LEU A 1 98 ? -1.195 0.392 16.398 1.00 97.19 98 LEU A C 1
ATOM 819 O O . LEU A 1 98 ? -2.344 0.039 16.656 1.00 97.19 98 LEU A O 1
ATOM 823 N N . ASP A 1 99 ? -0.212 0.290 17.295 1.00 97.81 99 ASP A N 1
ATOM 824 C CA . ASP A 1 99 ? -0.396 -0.285 18.633 1.00 97.81 99 ASP A CA 1
ATOM 825 C C . ASP A 1 99 ? -1.360 0.562 19.490 1.00 97.81 99 ASP A C 1
ATOM 827 O O . ASP A 1 99 ? -2.182 0.027 20.243 1.00 97.81 99 ASP A O 1
ATOM 831 N N . LYS A 1 100 ? -1.324 1.894 19.359 1.00 97.81 100 LYS A N 1
ATOM 832 C CA . LYS A 1 100 ? -2.313 2.795 19.980 1.00 97.81 100 LYS A CA 1
ATOM 833 C C . LYS A 1 100 ? -3.705 2.636 19.369 1.00 97.81 100 LYS A C 1
ATOM 835 O O . LYS A 1 100 ? -4.683 2.646 20.115 1.00 97.81 100 LYS A O 1
ATOM 840 N N . ALA A 1 101 ? -3.806 2.484 18.049 1.00 97.62 101 ALA A N 1
ATOM 841 C CA . ALA A 1 101 ? -5.075 2.260 17.360 1.00 97.62 101 ALA A CA 1
ATOM 842 C C . ALA A 1 101 ? -5.710 0.914 17.747 1.00 97.62 101 ALA A C 1
ATOM 844 O O . ALA A 1 101 ? -6.918 0.863 17.968 1.00 97.62 101 ALA A O 1
ATOM 845 N N . LEU A 1 102 ? -4.908 -0.139 17.939 1.00 98.25 102 LEU A N 1
ATOM 846 C CA . LEU A 1 102 ? -5.365 -1.426 18.475 1.00 98.25 102 LEU A CA 1
ATOM 847 C C . LEU A 1 102 ? -5.958 -1.284 19.882 1.00 98.25 102 LEU A C 1
ATOM 849 O O . LEU A 1 102 ? -7.065 -1.755 20.136 1.00 98.25 102 LEU A O 1
ATOM 853 N N . LYS A 1 103 ? -5.270 -0.566 20.777 1.00 98.25 103 LYS A N 1
ATOM 854 C CA . LYS A 1 103 ? -5.778 -0.280 22.131 1.00 98.25 103 LYS A CA 1
ATOM 855 C C . LYS A 1 103 ? -7.059 0.556 22.110 1.00 98.25 103 LYS A C 1
ATOM 857 O O . LYS A 1 103 ? -7.944 0.342 22.934 1.00 98.25 103 LYS A O 1
ATOM 862 N N . LEU A 1 104 ? -7.173 1.509 21.181 1.00 98.19 104 LEU A N 1
ATOM 863 C CA . LEU A 1 104 ? -8.407 2.275 21.007 1.00 98.19 104 LEU A CA 1
ATOM 864 C C . LEU A 1 104 ? -9.548 1.384 20.497 1.00 98.19 104 LEU A C 1
ATOM 866 O O . LEU A 1 104 ? -10.665 1.498 20.995 1.00 98.19 104 LEU A O 1
ATOM 870 N N . ALA A 1 105 ? -9.280 0.497 19.537 1.00 98.06 105 ALA A N 1
ATOM 871 C CA . ALA A 1 105 ? -10.269 -0.446 19.025 1.00 98.06 105 ALA A CA 1
ATOM 872 C C . ALA A 1 105 ? -10.792 -1.369 20.133 1.00 98.06 105 ALA A C 1
ATOM 874 O O . ALA A 1 105 ? -11.997 -1.578 20.233 1.00 98.06 105 ALA A O 1
ATOM 875 N N . GLU A 1 106 ? -9.908 -1.856 21.006 1.00 98.12 106 GLU A N 1
ATOM 876 C CA . GLU A 1 106 ? -10.284 -2.620 22.198 1.00 98.12 106 GLU A CA 1
ATOM 877 C C . GLU A 1 106 ? -11.158 -1.791 23.155 1.00 98.12 106 GLU A C 1
ATOM 879 O O . GLU A 1 106 ? -12.239 -2.240 23.542 1.00 98.12 106 GLU A O 1
ATOM 884 N N . TYR A 1 107 ? -10.737 -0.559 23.472 1.00 97.94 107 TYR A N 1
ATOM 885 C CA . TYR A 1 107 ? -11.481 0.367 24.336 1.00 97.94 107 TYR A CA 1
ATOM 886 C C . TYR A 1 107 ? -12.890 0.674 23.810 1.00 97.94 107 TYR A C 1
ATOM 888 O O . TYR A 1 107 ? -13.835 0.790 24.586 1.00 97.94 107 TYR A O 1
ATOM 896 N N . LEU A 1 108 ? -13.033 0.810 22.491 1.00 97.69 108 LEU A N 1
ATOM 897 C CA . LEU A 1 108 ? -14.304 1.086 21.824 1.00 97.69 108 LEU A CA 1
ATOM 898 C C . LEU A 1 108 ? -15.117 -0.174 21.481 1.00 97.69 108 LEU A C 1
ATOM 900 O O . LEU A 1 108 ? -16.221 -0.058 20.942 1.00 97.69 108 LEU A O 1
ATOM 904 N N . HIS A 1 109 ? -14.590 -1.358 21.805 1.00 97.62 109 HIS A N 1
ATOM 905 C CA . HIS A 1 109 ? -15.164 -2.667 21.487 1.00 97.62 109 HIS A CA 1
ATOM 906 C C . HIS A 1 109 ? -15.333 -2.936 19.979 1.00 97.62 109 HIS A C 1
ATOM 908 O O . HIS A 1 109 ? -16.207 -3.691 19.560 1.00 97.62 109 HIS A O 1
ATOM 914 N N . CYS A 1 110 ? -14.470 -2.360 19.142 1.00 96.94 110 CYS A N 1
ATOM 915 C CA . CYS A 1 110 ? -14.435 -2.587 17.697 1.00 96.94 110 CYS A CA 1
ATOM 916 C C . CYS A 1 110 ? -13.674 -3.886 17.363 1.00 96.94 110 CYS A C 1
ATOM 918 O O . CYS A 1 110 ? -12.595 -3.845 16.771 1.00 96.94 110 CYS A O 1
ATOM 920 N N . THR A 1 111 ? -14.207 -5.047 17.764 1.00 94.56 111 THR A N 1
ATOM 921 C CA . THR A 1 111 ? -13.490 -6.339 17.721 1.00 94.56 111 THR A CA 1
ATOM 922 C C . THR A 1 111 ? -12.982 -6.714 16.329 1.00 94.56 111 THR A C 1
ATOM 924 O O . THR A 1 111 ? -11.808 -7.042 16.186 1.00 94.56 111 THR A O 1
ATOM 927 N N . LEU A 1 112 ? -13.834 -6.642 15.301 1.00 94.94 112 LEU A N 1
ATOM 928 C CA . LEU A 1 112 ? -13.459 -7.035 13.937 1.00 94.94 112 LEU A CA 1
ATOM 929 C C . LEU A 1 112 ? -12.371 -6.124 13.356 1.00 94.94 112 LEU A C 1
ATOM 931 O O . LEU A 1 112 ? -11.353 -6.608 12.872 1.00 94.94 112 LEU A O 1
ATOM 935 N N . PHE A 1 113 ? -12.545 -4.807 13.492 1.00 96.62 113 PHE A N 1
ATOM 936 C CA . PHE A 1 113 ? -11.525 -3.832 13.110 1.00 96.62 113 PHE A CA 1
ATOM 937 C C . PHE A 1 113 ? -10.198 -4.105 13.830 1.00 96.62 113 PHE A C 1
ATOM 939 O O . PHE A 1 113 ? -9.144 -4.112 13.200 1.00 96.62 113 PHE A O 1
ATOM 946 N N . GLY A 1 114 ? -10.247 -4.378 15.139 1.00 96.88 114 GLY A N 1
ATOM 947 C CA . GLY A 1 114 ? -9.068 -4.715 15.935 1.00 96.88 114 GLY A CA 1
ATOM 948 C C . GLY A 1 114 ? -8.351 -5.975 15.440 1.00 96.88 114 GLY A C 1
ATOM 949 O O . GLY A 1 114 ? -7.128 -5.977 15.346 1.00 96.88 114 GLY A O 1
ATOM 950 N N . GLN A 1 115 ? -9.092 -7.022 15.066 1.00 95.94 115 GLN A N 1
ATOM 951 C CA . GLN A 1 115 ? -8.526 -8.256 14.505 1.00 95.94 115 GLN A CA 1
ATOM 952 C C . GLN A 1 115 ? -7.842 -8.014 13.156 1.00 95.94 115 GLN A C 1
ATOM 954 O O . GLN A 1 115 ? -6.701 -8.432 12.960 1.00 95.94 115 GLN A O 1
ATOM 959 N N . VAL A 1 116 ? -8.511 -7.307 12.242 1.00 96.81 116 VAL A N 1
ATOM 960 C CA . VAL A 1 116 ? -7.952 -6.970 10.924 1.00 96.81 116 VAL A CA 1
ATOM 961 C C . VAL A 1 116 ? -6.700 -6.109 11.071 1.00 96.81 116 VAL A C 1
ATOM 963 O O . VAL A 1 116 ? -5.657 -6.422 10.498 1.00 96.81 116 VAL A O 1
ATOM 966 N N . LEU A 1 117 ? -6.768 -5.068 11.904 1.00 97.00 117 LEU A N 1
ATOM 967 C CA . LEU A 1 117 ? -5.637 -4.187 12.173 1.00 97.00 117 LEU A CA 1
ATOM 968 C C . LEU A 1 117 ? -4.455 -4.946 12.790 1.00 97.00 117 LEU A C 1
ATOM 970 O O . LEU A 1 117 ? -3.309 -4.664 12.444 1.00 97.00 117 LEU A O 1
ATOM 974 N N . LEU A 1 118 ? -4.715 -5.926 13.662 1.00 96.44 118 LEU A N 1
ATOM 975 C CA . LEU A 1 118 ? -3.672 -6.749 14.272 1.00 96.44 118 LEU A CA 1
ATOM 976 C C . LEU A 1 118 ? -2.944 -7.581 13.214 1.00 96.44 118 LEU A C 1
ATOM 978 O O . LEU A 1 118 ? -1.715 -7.592 13.203 1.00 96.44 118 LEU A O 1
ATOM 982 N N . MET A 1 119 ? -3.679 -8.219 12.298 1.00 95.75 119 MET A N 1
ATOM 983 C CA . MET A 1 119 ? -3.086 -8.993 11.201 1.00 95.75 119 MET A CA 1
ATOM 984 C C . MET A 1 119 ? -2.238 -8.109 10.283 1.00 95.75 119 MET A C 1
ATOM 986 O O . MET A 1 119 ? -1.078 -8.426 10.021 1.00 95.75 119 MET A O 1
ATOM 990 N N . LEU A 1 120 ? -2.771 -6.957 9.868 1.00 96.31 120 LEU A N 1
ATOM 991 C CA . LEU A 1 120 ? -2.049 -5.989 9.038 1.00 96.31 120 LEU A CA 1
ATOM 992 C C . LEU A 1 120 ? -0.773 -5.481 9.733 1.00 96.31 120 LEU A C 1
ATOM 994 O O . LEU A 1 120 ? 0.294 -5.411 9.119 1.00 96.31 120 LEU A O 1
ATOM 998 N N . ARG A 1 121 ? -0.853 -5.192 11.038 1.00 95.69 121 ARG A N 1
ATOM 999 C CA . ARG A 1 121 ? 0.294 -4.794 11.867 1.00 95.69 121 ARG A CA 1
ATOM 1000 C C . ARG A 1 121 ? 1.331 -5.911 11.986 1.00 95.69 121 ARG A C 1
ATOM 1002 O O . ARG A 1 121 ? 2.525 -5.628 11.936 1.00 95.69 121 ARG A O 1
ATOM 1009 N N . MET A 1 122 ? 0.913 -7.167 12.149 1.00 94.88 122 MET A N 1
ATOM 1010 C CA . MET A 1 122 ? 1.828 -8.314 12.198 1.00 94.88 122 MET A CA 1
ATOM 1011 C C . MET A 1 122 ? 2.590 -8.478 10.882 1.00 94.88 122 MET A C 1
ATOM 1013 O O . MET A 1 122 ? 3.817 -8.552 10.913 1.00 94.88 122 MET A O 1
ATOM 1017 N N . VAL A 1 123 ? 1.893 -8.449 9.741 1.00 93.94 123 VAL A N 1
ATOM 1018 C CA . VAL A 1 123 ? 2.527 -8.540 8.414 1.00 93.94 123 VAL A CA 1
ATOM 1019 C C . VAL A 1 123 ? 3.523 -7.402 8.202 1.00 93.94 123 VAL A C 1
ATOM 1021 O O . VAL A 1 123 ? 4.633 -7.657 7.746 1.00 93.94 123 VAL A O 1
ATOM 1024 N N . LYS A 1 124 ? 3.186 -6.168 8.605 1.00 94.38 124 LYS A N 1
ATOM 1025 C CA . LYS A 1 124 ? 4.116 -5.026 8.560 1.00 94.38 124 LYS A CA 1
ATOM 1026 C C . LYS A 1 124 ? 5.413 -5.294 9.309 1.00 94.38 124 LYS A C 1
ATOM 1028 O O . LYS A 1 124 ? 6.485 -5.140 8.734 1.00 94.38 124 LYS A O 1
ATOM 1033 N N . VAL A 1 125 ? 5.321 -5.736 10.559 1.00 93.69 125 VAL A N 1
ATOM 1034 C CA . VAL A 1 125 ? 6.515 -6.007 11.371 1.00 93.69 125 VAL A CA 1
ATOM 1035 C C . VAL A 1 125 ? 7.344 -7.153 10.790 1.00 93.69 125 VAL A C 1
ATOM 1037 O O . VAL A 1 125 ? 8.570 -7.083 10.797 1.00 93.69 125 VAL A O 1
ATOM 1040 N N . MET A 1 126 ? 6.698 -8.189 10.249 1.00 91.81 126 MET A N 1
ATOM 1041 C CA . MET A 1 126 ? 7.406 -9.294 9.596 1.00 91.81 126 MET A CA 1
ATOM 1042 C C . MET A 1 126 ? 8.102 -8.839 8.311 1.00 91.81 126 MET A C 1
ATOM 1044 O O . MET A 1 126 ? 9.261 -9.185 8.100 1.00 91.81 126 MET A O 1
ATOM 1048 N N . GLN A 1 127 ? 7.449 -8.008 7.494 1.00 90.25 127 GLN A N 1
ATOM 1049 C CA . GLN A 1 127 ? 8.056 -7.440 6.291 1.00 90.25 127 GLN A CA 1
ATOM 1050 C C . GLN A 1 127 ? 9.270 -6.567 6.609 1.00 90.25 127 GLN A C 1
ATOM 1052 O O . GLN A 1 127 ? 10.315 -6.751 5.988 1.00 90.25 127 GLN A O 1
ATOM 1057 N N . GLU A 1 128 ? 9.155 -5.663 7.586 1.00 88.31 128 GLU A N 1
ATOM 1058 C CA . GLU A 1 128 ? 10.239 -4.763 8.010 1.00 88.31 128 GLU A CA 1
ATOM 1059 C C . GLU A 1 128 ? 11.461 -5.517 8.554 1.00 88.31 128 GLU A C 1
ATOM 1061 O O . GLU A 1 128 ? 12.587 -5.039 8.423 1.00 88.31 128 GLU A O 1
ATOM 1066 N N . GLY A 1 129 ? 11.248 -6.697 9.145 1.00 85.69 129 GLY A N 1
ATOM 1067 C CA . GLY A 1 129 ? 12.317 -7.565 9.640 1.00 85.69 129 GLY A CA 1
ATOM 1068 C C . GLY A 1 129 ? 12.887 -8.544 8.610 1.00 85.69 129 GLY A C 1
ATOM 1069 O O . GLY A 1 129 ? 13.901 -9.175 8.898 1.00 85.69 129 GLY A O 1
ATOM 1070 N N . SER A 1 130 ? 12.251 -8.685 7.444 1.00 89.69 130 SER A N 1
ATOM 1071 C CA . SER A 1 130 ? 12.594 -9.710 6.452 1.00 89.69 130 SER A CA 1
ATOM 1072 C C . SER A 1 130 ? 13.501 -9.200 5.333 1.00 89.69 130 SER A C 1
ATOM 1074 O O . SER A 1 130 ? 13.375 -8.072 4.853 1.00 89.69 130 SER A O 1
ATOM 1076 N N . ILE A 1 131 ? 14.384 -10.068 4.852 1.00 91.69 131 ILE A N 1
ATOM 1077 C CA . ILE A 1 131 ? 15.188 -9.844 3.652 1.00 91.69 131 ILE A CA 1
ATOM 1078 C C . ILE A 1 131 ? 14.376 -10.230 2.414 1.00 91.69 131 ILE A C 1
ATOM 1080 O O . ILE A 1 131 ? 13.795 -11.307 2.360 1.00 91.69 131 ILE A O 1
ATOM 1084 N N . CYS A 1 132 ? 14.382 -9.383 1.387 1.00 93.44 132 CYS A N 1
ATOM 1085 C CA . CYS A 1 132 ? 13.801 -9.695 0.085 1.00 93.44 132 CYS A CA 1
ATOM 1086 C C . CYS A 1 132 ? 14.756 -9.211 -1.008 1.00 93.44 132 CYS A C 1
ATOM 1088 O O . CYS A 1 132 ? 14.956 -8.007 -1.171 1.00 93.44 132 CYS A O 1
ATOM 1090 N N . GLU A 1 133 ? 15.409 -10.147 -1.695 1.00 94.56 133 GLU A N 1
ATOM 1091 C CA . GLU A 1 133 ? 16.460 -9.849 -2.669 1.00 94.56 133 GLU A CA 1
ATOM 1092 C C . GLU A 1 133 ? 16.348 -10.742 -3.908 1.00 94.56 133 GLU A C 1
ATOM 1094 O O . GLU A 1 133 ? 16.268 -11.966 -3.794 1.00 94.56 133 GLU A O 1
ATOM 1099 N N . VAL A 1 134 ? 16.388 -10.126 -5.092 1.00 95.50 134 VAL A N 1
ATOM 1100 C CA . VAL A 1 134 ? 16.432 -10.827 -6.384 1.00 95.50 134 VAL A CA 1
ATOM 1101 C C . VAL A 1 134 ? 17.644 -10.365 -7.174 1.00 95.50 134 VAL A C 1
ATOM 1103 O O . VAL A 1 134 ? 17.792 -9.170 -7.437 1.00 95.50 134 VAL A O 1
ATOM 1106 N N . ALA A 1 135 ? 18.505 -11.303 -7.561 1.00 95.81 135 ALA A N 1
ATOM 1107 C CA . ALA A 1 135 ? 19.586 -11.035 -8.498 1.00 95.81 135 ALA A CA 1
ATOM 1108 C C . ALA A 1 135 ? 19.046 -10.988 -9.938 1.00 95.81 135 ALA A C 1
ATOM 1110 O O . ALA A 1 135 ? 18.307 -11.876 -10.363 1.00 95.81 135 ALA A O 1
ATOM 1111 N N . VAL A 1 136 ? 19.436 -9.972 -10.706 1.00 96.38 136 VAL A N 1
ATOM 1112 C CA . VAL A 1 136 ? 19.143 -9.859 -12.144 1.00 96.38 136 VAL A CA 1
ATOM 1113 C C . VAL A 1 136 ? 20.437 -9.689 -12.933 1.00 96.38 136 VAL A C 1
ATOM 1115 O O . VAL A 1 136 ? 21.322 -8.942 -12.515 1.00 96.38 136 VAL A O 1
ATOM 1118 N N . LEU A 1 137 ? 20.563 -10.369 -14.071 1.00 97.50 137 LEU A N 1
ATOM 1119 C CA . LEU A 1 137 ? 21.722 -10.279 -14.958 1.00 97.50 137 LEU A CA 1
ATOM 1120 C C . LEU A 1 137 ? 21.308 -9.635 -16.280 1.00 97.50 137 LEU A C 1
ATOM 1122 O O . LEU A 1 137 ? 20.487 -10.173 -17.013 1.00 97.50 137 LEU A O 1
ATOM 1126 N N . PHE A 1 138 ? 21.861 -8.464 -16.579 1.00 97.50 138 PHE A N 1
ATOM 1127 C CA . PHE A 1 138 ? 21.588 -7.751 -17.827 1.00 97.50 138 PHE A CA 1
ATOM 1128 C C . PHE A 1 138 ? 22.493 -8.242 -18.954 1.00 97.50 138 PHE A C 1
ATOM 1130 O O . PHE A 1 138 ? 23.632 -8.627 -18.706 1.00 97.50 138 PHE A O 1
ATOM 1137 N N . LYS A 1 139 ? 22.019 -8.166 -20.203 1.00 96.31 139 LYS A N 1
ATOM 1138 C CA . LYS A 1 139 ? 22.725 -8.726 -21.375 1.00 96.31 139 LYS A CA 1
ATOM 1139 C C . LYS A 1 139 ? 24.142 -8.186 -21.604 1.00 96.31 139 LYS A C 1
ATOM 1141 O O . LYS A 1 139 ? 24.945 -8.831 -22.267 1.00 96.31 139 LYS A O 1
ATOM 1146 N N . ASP A 1 140 ? 24.408 -6.970 -21.142 1.00 96.19 140 ASP A N 1
ATOM 1147 C CA . ASP A 1 140 ? 25.666 -6.235 -21.291 1.00 96.19 140 ASP A CA 1
ATOM 1148 C C . ASP A 1 140 ? 26.452 -6.162 -19.972 1.00 96.19 140 ASP A C 1
ATOM 1150 O O . ASP A 1 140 ? 27.380 -5.363 -19.839 1.00 96.19 140 ASP A O 1
ATOM 1154 N N . SER A 1 141 ? 26.085 -6.983 -18.984 1.00 95.12 141 SER A N 1
ATOM 1155 C CA . SER A 1 141 ? 26.737 -7.037 -17.684 1.00 95.12 141 SER A CA 1
ATOM 1156 C C . SER A 1 141 ? 27.191 -8.451 -17.346 1.00 95.12 141 SER A C 1
ATOM 1158 O O . SER A 1 141 ? 26.453 -9.411 -17.518 1.00 95.12 141 SER A O 1
ATOM 1160 N N . GLU A 1 142 ? 28.400 -8.569 -16.803 1.00 93.56 142 GLU A N 1
ATOM 1161 C CA . GLU A 1 142 ? 28.911 -9.825 -16.236 1.00 93.56 142 GLU A CA 1
ATOM 1162 C C . GLU A 1 142 ? 28.567 -9.969 -14.744 1.00 93.56 142 GLU A C 1
ATOM 1164 O O . GLU A 1 142 ? 28.713 -11.044 -14.165 1.00 93.56 142 GLU A O 1
ATOM 1169 N N . ILE A 1 143 ? 28.129 -8.879 -14.103 1.00 94.19 143 ILE A N 1
ATOM 1170 C CA . ILE A 1 143 ? 27.889 -8.814 -12.661 1.00 94.19 143 ILE A CA 1
ATOM 1171 C C . ILE A 1 143 ? 26.387 -8.630 -12.416 1.00 94.19 143 ILE A C 1
ATOM 1173 O O . ILE A 1 143 ? 25.826 -7.607 -12.825 1.00 94.19 143 ILE A O 1
ATOM 1177 N N . PRO A 1 144 ? 25.729 -9.563 -11.705 1.00 94.94 144 PRO A N 1
ATOM 1178 C CA . PRO A 1 144 ? 24.330 -9.409 -11.338 1.00 94.94 144 PRO A CA 1
ATOM 1179 C C . PRO A 1 144 ? 24.077 -8.150 -10.503 1.00 94.94 144 PRO A C 1
ATOM 1181 O O . PRO A 1 144 ? 24.860 -7.781 -9.626 1.00 94.94 144 PRO A O 1
ATOM 1184 N N . SER A 1 145 ? 22.948 -7.501 -10.760 1.00 94.38 145 SER A N 1
ATOM 1185 C CA . SER A 1 145 ? 22.425 -6.409 -9.943 1.00 94.38 145 SER A CA 1
ATOM 1186 C C . SER A 1 145 ? 21.398 -6.961 -8.960 1.00 94.38 145 SER A C 1
ATOM 1188 O O . SER A 1 145 ? 20.488 -7.682 -9.355 1.00 94.38 145 SER A O 1
ATOM 1190 N N . ASN A 1 146 ? 21.520 -6.612 -7.680 1.00 94.44 146 ASN A N 1
ATOM 1191 C CA . ASN A 1 146 ? 20.613 -7.115 -6.651 1.00 94.44 146 ASN A CA 1
ATOM 1192 C C . ASN A 1 146 ? 19.503 -6.109 -6.355 1.00 94.44 146 ASN A C 1
ATOM 1194 O O . ASN A 1 146 ? 19.752 -5.017 -5.834 1.00 94.44 146 ASN A O 1
ATOM 1198 N N . ILE A 1 147 ? 18.265 -6.504 -6.633 1.00 94.81 147 ILE A N 1
ATOM 1199 C CA . ILE A 1 147 ? 17.069 -5.724 -6.333 1.00 94.81 147 ILE A CA 1
ATOM 1200 C C . ILE A 1 147 ? 16.616 -6.072 -4.920 1.00 94.81 147 ILE A C 1
ATOM 1202 O O . ILE A 1 147 ? 16.151 -7.177 -4.667 1.00 94.81 147 ILE A O 1
ATOM 1206 N N . LYS A 1 148 ? 16.786 -5.122 -3.994 1.00 93.06 148 LYS A N 1
ATOM 1207 C CA . LYS A 1 148 ? 16.522 -5.300 -2.550 1.00 93.06 148 LYS A CA 1
ATOM 1208 C C . LYS A 1 148 ? 15.270 -4.584 -2.045 1.00 93.06 148 LYS A C 1
ATOM 1210 O O . LYS A 1 148 ? 14.889 -4.726 -0.888 1.00 93.06 148 LYS A O 1
ATOM 1215 N N . LYS A 1 149 ? 14.667 -3.734 -2.880 1.00 90.88 149 LYS A N 1
ATOM 1216 C CA . LYS A 1 149 ? 13.467 -2.976 -2.510 1.00 90.88 149 LYS A CA 1
ATOM 1217 C C . LYS A 1 149 ? 12.240 -3.833 -2.794 1.00 90.88 149 LYS A C 1
ATOM 1219 O O . LYS A 1 149 ? 11.920 -4.066 -3.960 1.00 90.88 149 LYS A O 1
ATOM 1224 N N . ARG A 1 150 ? 11.550 -4.267 -1.735 1.00 90.50 150 ARG A N 1
ATOM 1225 C CA . ARG A 1 150 ? 10.336 -5.095 -1.817 1.00 90.50 150 ARG A CA 1
ATOM 1226 C C . ARG A 1 150 ? 9.266 -4.439 -2.693 1.00 90.50 150 ARG A C 1
ATOM 1228 O O . ARG A 1 150 ? 8.650 -5.115 -3.500 1.00 90.50 150 ARG A O 1
ATOM 1235 N N . GLU A 1 151 ? 9.124 -3.117 -2.619 1.00 88.94 151 GLU A N 1
ATOM 1236 C CA . GLU A 1 151 ? 8.203 -2.333 -3.453 1.00 88.94 151 GLU A CA 1
ATOM 1237 C C . GLU A 1 151 ? 8.463 -2.510 -4.957 1.00 88.94 151 GLU A C 1
ATOM 1239 O O . GLU A 1 151 ? 7.526 -2.538 -5.749 1.00 88.94 151 GLU A O 1
ATOM 1244 N N . ILE A 1 152 ? 9.736 -2.574 -5.365 1.00 92.06 152 ILE A N 1
ATOM 1245 C CA . ILE A 1 152 ? 10.112 -2.728 -6.778 1.00 92.06 152 ILE A CA 1
ATOM 1246 C C . ILE A 1 152 ? 9.742 -4.127 -7.255 1.00 92.06 152 ILE A C 1
ATOM 1248 O O . ILE A 1 152 ? 9.204 -4.284 -8.348 1.00 92.06 152 ILE A O 1
ATOM 1252 N N . ILE A 1 153 ? 10.009 -5.122 -6.413 1.00 92.88 153 ILE A N 1
ATOM 1253 C CA . ILE A 1 153 ? 9.661 -6.517 -6.660 1.0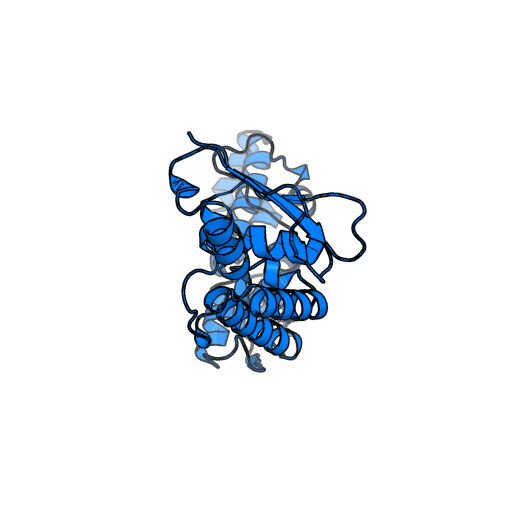0 92.88 153 ILE A CA 1
ATOM 1254 C C . ILE A 1 153 ? 8.139 -6.660 -6.789 1.00 92.88 153 ILE A C 1
ATOM 1256 O O . ILE A 1 153 ? 7.678 -7.182 -7.795 1.00 92.88 153 ILE A O 1
ATOM 1260 N N . GLU A 1 154 ? 7.363 -6.119 -5.841 1.00 90.50 154 GLU A N 1
ATOM 1261 C CA . GLU A 1 154 ? 5.886 -6.107 -5.859 1.00 90.50 154 GLU A CA 1
ATOM 1262 C C . GLU A 1 154 ? 5.313 -5.429 -7.117 1.00 90.50 154 GLU A C 1
ATOM 1264 O O . GLU A 1 154 ? 4.241 -5.786 -7.598 1.00 90.50 154 GLU A O 1
ATOM 1269 N N . LYS A 1 155 ? 6.016 -4.430 -7.660 1.00 90.75 155 LYS A N 1
ATOM 1270 C CA . LYS A 1 155 ? 5.602 -3.677 -8.853 1.00 90.75 155 LYS A CA 1
ATOM 1271 C C . LYS A 1 155 ? 5.977 -4.350 -10.174 1.00 90.75 155 LYS A C 1
ATOM 1273 O O . LYS A 1 155 ? 5.527 -3.872 -11.213 1.00 90.75 155 LYS A O 1
ATOM 1278 N N . SER A 1 156 ? 6.786 -5.409 -10.148 1.00 94.38 156 SER A N 1
ATOM 1279 C CA . SER A 1 156 ? 7.182 -6.158 -11.338 1.00 94.38 156 SER A CA 1
ATOM 1280 C C . SER A 1 156 ? 6.650 -7.589 -11.273 1.00 94.38 156 SER A C 1
ATOM 1282 O O . SER A 1 156 ? 7.225 -8.424 -10.569 1.00 94.38 156 SER A O 1
ATOM 1284 N N . PRO A 1 157 ? 5.605 -7.922 -12.051 1.00 93.94 157 PRO A N 1
ATOM 1285 C CA . PRO A 1 157 ? 5.084 -9.284 -12.116 1.00 93.94 157 PRO A CA 1
ATOM 1286 C C . PRO A 1 157 ? 6.137 -10.340 -12.461 1.00 93.94 157 PRO A C 1
ATOM 1288 O O . PRO A 1 157 ? 6.063 -11.455 -11.954 1.00 93.94 157 PRO A O 1
ATOM 1291 N N . VAL A 1 158 ? 7.150 -10.003 -13.264 1.00 94.56 158 VAL A N 1
ATOM 1292 C CA . VAL A 1 158 ? 8.260 -10.920 -13.567 1.00 94.56 158 VAL A CA 1
ATOM 1293 C C . VAL A 1 158 ? 9.092 -11.244 -12.321 1.00 94.56 158 VAL A C 1
ATOM 1295 O O . VAL A 1 158 ? 9.357 -12.417 -12.056 1.00 94.56 158 VAL A O 1
ATOM 1298 N N . LEU A 1 159 ? 9.468 -10.235 -11.525 1.00 94.44 159 LEU A N 1
ATOM 1299 C CA . LEU A 1 159 ? 10.208 -10.461 -10.276 1.00 94.44 159 LEU A CA 1
ATOM 1300 C C . LEU A 1 159 ? 9.347 -11.178 -9.232 1.00 94.44 159 LEU A C 1
ATOM 1302 O O . LEU A 1 159 ? 9.849 -12.061 -8.538 1.00 94.44 159 LEU A O 1
ATOM 1306 N N . MET A 1 160 ? 8.055 -10.839 -9.145 1.00 91.81 160 MET A N 1
ATOM 1307 C CA . MET A 1 160 ? 7.125 -11.538 -8.256 1.00 91.81 160 MET A CA 1
ATOM 1308 C C . MET A 1 160 ? 7.017 -13.019 -8.607 1.00 91.81 160 MET A C 1
ATOM 1310 O O . MET A 1 160 ? 7.181 -13.849 -7.723 1.00 91.81 160 MET A O 1
ATOM 1314 N N . LYS A 1 161 ? 6.812 -13.363 -9.887 1.00 91.88 161 LYS A N 1
ATOM 1315 C CA . LYS A 1 161 ? 6.729 -14.762 -10.341 1.00 91.88 161 LYS A CA 1
ATOM 1316 C C . LYS A 1 161 ? 7.997 -15.545 -9.985 1.00 91.88 161 LYS A C 1
ATOM 1318 O O . LYS A 1 161 ? 7.897 -16.697 -9.574 1.00 91.88 161 LYS A O 1
ATOM 1323 N N . ALA A 1 162 ? 9.175 -14.925 -10.108 1.00 91.94 162 ALA A N 1
ATOM 1324 C CA . ALA A 1 162 ? 10.438 -15.551 -9.718 1.00 91.94 162 ALA A CA 1
ATOM 1325 C C . ALA A 1 162 ? 10.489 -15.850 -8.209 1.00 91.94 162 ALA A C 1
ATOM 1327 O O . ALA A 1 162 ? 10.860 -16.948 -7.808 1.00 91.94 162 ALA A O 1
ATOM 1328 N N . ILE A 1 163 ? 10.072 -14.896 -7.374 1.00 92.19 163 ILE A N 1
ATOM 1329 C CA . ILE A 1 163 ? 10.024 -15.065 -5.916 1.00 92.19 163 ILE A CA 1
ATOM 1330 C C . ILE A 1 163 ? 8.973 -16.078 -5.476 1.00 92.19 163 ILE A C 1
ATOM 1332 O O . ILE A 1 163 ? 9.279 -16.950 -4.667 1.00 92.19 163 ILE A O 1
ATOM 1336 N N . GLU A 1 164 ? 7.761 -15.996 -6.010 1.00 90.81 164 GLU A N 1
ATOM 1337 C CA . GLU A 1 164 ? 6.671 -16.906 -5.658 1.00 90.81 164 GLU A CA 1
ATOM 1338 C C . GLU A 1 164 ? 6.972 -18.347 -6.079 1.00 90.81 164 GLU A C 1
ATOM 1340 O O . GLU A 1 164 ? 6.570 -19.279 -5.382 1.00 90.81 164 GLU A O 1
ATOM 1345 N N . GLY A 1 165 ? 7.718 -18.533 -7.174 1.00 89.06 165 GLY A N 1
ATOM 1346 C CA . GLY A 1 165 ? 8.203 -19.843 -7.602 1.00 89.06 165 GLY A CA 1
ATOM 1347 C C . GLY A 1 165 ? 9.190 -20.487 -6.622 1.00 89.06 165 GLY A C 1
ATOM 1348 O O . GLY A 1 165 ? 9.194 -21.708 -6.490 1.00 89.06 165 GLY A O 1
ATOM 1349 N N . GLU A 1 166 ? 9.988 -19.683 -5.916 1.00 90.44 166 GLU A N 1
ATOM 1350 C CA . GLU A 1 166 ? 10.987 -20.157 -4.947 1.00 90.44 166 GLU A CA 1
ATOM 1351 C C . GLU A 1 166 ? 10.429 -20.264 -3.518 1.00 90.44 166 GLU A C 1
ATOM 1353 O O . GLU A 1 166 ? 10.742 -21.204 -2.788 1.00 90.44 166 GLU A O 1
ATOM 1358 N N . ASN A 1 167 ? 9.598 -19.308 -3.094 1.00 88.62 167 ASN A N 1
ATOM 1359 C CA . ASN A 1 167 ? 8.983 -19.297 -1.770 1.00 88.62 167 ASN A CA 1
ATOM 1360 C C . ASN A 1 167 ? 7.601 -18.612 -1.800 1.00 88.62 167 ASN A C 1
ATOM 1362 O O . ASN A 1 167 ? 7.526 -17.382 -1.845 1.00 88.62 167 ASN A O 1
ATOM 1366 N N . PRO A 1 168 ? 6.496 -19.368 -1.682 1.00 86.31 168 PRO A N 1
ATOM 1367 C CA . PRO A 1 168 ? 5.144 -18.805 -1.630 1.00 86.31 168 PRO A CA 1
ATOM 1368 C C . PRO A 1 168 ? 4.898 -17.833 -0.460 1.00 86.31 168 PRO A C 1
ATOM 1370 O O . PRO A 1 168 ? 4.098 -16.908 -0.594 1.00 86.31 168 PRO A O 1
ATOM 1373 N N . ASP A 1 169 ? 5.614 -17.991 0.659 1.00 85.44 169 ASP A N 1
ATOM 1374 C CA . ASP A 1 169 ? 5.459 -17.185 1.881 1.00 85.44 169 ASP A CA 1
ATOM 1375 C C . ASP A 1 169 ? 6.430 -15.989 1.953 1.00 85.44 169 ASP A C 1
ATOM 1377 O O . ASP A 1 169 ? 6.539 -15.314 2.985 1.00 85.44 169 ASP A O 1
ATOM 1381 N N . TRP A 1 170 ? 7.108 -15.669 0.842 1.00 87.06 170 TRP A N 1
ATOM 1382 C CA . TRP A 1 170 ? 8.091 -14.579 0.713 1.00 87.06 170 TRP A CA 1
ATOM 1383 C C . TRP A 1 170 ? 7.611 -13.217 1.230 1.00 87.06 170 TRP A C 1
ATOM 1385 O O . TRP A 1 170 ? 8.402 -12.324 1.556 1.00 87.06 170 TRP A O 1
ATOM 1395 N N . ASN A 1 171 ? 6.294 -13.027 1.281 1.00 83.44 171 ASN A N 1
ATOM 1396 C CA . ASN A 1 171 ? 5.676 -11.818 1.782 1.00 83.44 171 ASN A CA 1
ATOM 1397 C C . ASN A 1 171 ? 5.995 -11.557 3.264 1.00 83.44 171 ASN A C 1
ATOM 1399 O O . ASN A 1 171 ? 6.012 -10.407 3.684 1.00 83.44 171 ASN A O 1
ATOM 1403 N N . THR A 1 172 ? 6.270 -12.602 4.046 1.00 86.12 172 THR A N 1
ATOM 1404 C CA . THR A 1 172 ? 6.524 -12.513 5.495 1.00 86.12 172 THR A CA 1
ATOM 1405 C C . THR A 1 172 ? 7.791 -13.234 5.951 1.00 86.12 172 THR A C 1
ATOM 1407 O O . THR A 1 172 ? 8.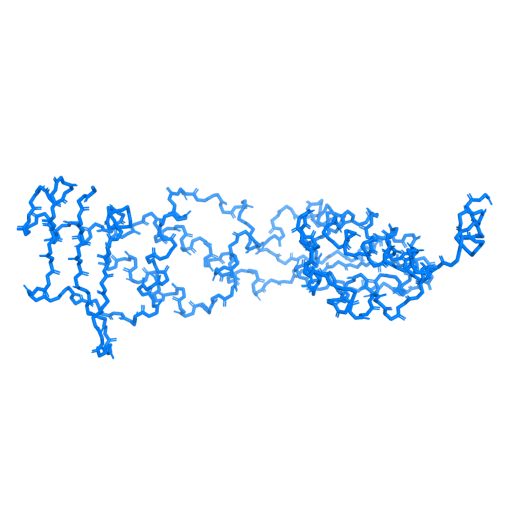078 -13.267 7.146 1.00 86.12 172 THR A O 1
ATOM 1410 N N . THR A 1 173 ? 8.557 -13.811 5.027 1.00 87.12 173 THR A N 1
ATOM 1411 C CA . THR A 1 173 ? 9.790 -14.552 5.323 1.00 87.12 173 THR A CA 1
ATOM 1412 C C . THR A 1 173 ? 10.966 -14.022 4.516 1.00 87.12 173 THR A C 1
ATOM 1414 O O . THR A 1 173 ? 10.778 -13.443 3.446 1.00 87.12 173 THR A O 1
ATOM 1417 N N . ASP A 1 174 ? 12.179 -14.298 4.991 1.00 91.88 174 ASP A N 1
ATOM 1418 C CA . ASP A 1 174 ? 13.398 -14.018 4.238 1.00 91.88 174 ASP A CA 1
ATOM 1419 C C . ASP A 1 174 ? 13.418 -14.766 2.901 1.00 91.88 174 ASP A C 1
ATOM 1421 O O . ASP A 1 174 ? 13.147 -15.968 2.836 1.00 91.88 174 ASP A O 1
ATOM 1425 N N . ILE A 1 175 ? 13.812 -14.067 1.840 1.00 92.12 175 ILE A N 1
ATOM 1426 C CA . ILE A 1 175 ? 14.119 -14.664 0.548 1.00 92.12 175 ILE A CA 1
ATOM 1427 C C . ILE A 1 175 ? 15.307 -13.972 -0.124 1.00 92.12 175 ILE A C 1
ATOM 1429 O O . ILE A 1 175 ? 15.424 -12.744 -0.148 1.00 92.12 175 ILE A O 1
ATOM 1433 N N . ARG A 1 176 ? 16.192 -14.795 -0.693 1.00 93.94 176 ARG A N 1
ATOM 1434 C CA . ARG A 1 176 ? 17.257 -14.371 -1.603 1.00 93.94 176 ARG A CA 1
ATOM 1435 C C . ARG A 1 176 ? 17.287 -15.296 -2.810 1.00 93.94 176 ARG A C 1
ATOM 1437 O O . ARG A 1 176 ? 17.666 -16.459 -2.675 1.00 93.94 176 ARG A O 1
ATOM 1444 N N . ILE A 1 177 ? 16.938 -14.777 -3.981 1.00 91.88 177 ILE A N 1
ATOM 1445 C CA . ILE A 1 177 ? 17.156 -15.487 -5.241 1.00 91.88 177 ILE A CA 1
ATOM 1446 C C . ILE A 1 177 ? 18.583 -15.196 -5.697 1.00 91.88 177 ILE A C 1
ATOM 1448 O O . ILE A 1 177 ? 18.874 -14.123 -6.224 1.00 91.88 177 ILE A O 1
ATOM 1452 N N . ASN A 1 178 ? 19.475 -16.157 -5.454 1.00 86.25 178 ASN A N 1
ATOM 1453 C CA . ASN A 1 178 ? 20.891 -16.033 -5.806 1.00 86.25 178 ASN A CA 1
ATOM 1454 C C . ASN A 1 178 ? 21.179 -16.400 -7.265 1.00 86.25 178 ASN A C 1
ATOM 1456 O O . ASN A 1 178 ? 22.169 -15.923 -7.812 1.00 86.25 178 ASN A O 1
ATOM 1460 N N . THR A 1 179 ? 20.349 -17.245 -7.883 1.00 92.19 179 THR A N 1
ATOM 1461 C CA . THR A 1 179 ? 20.434 -17.529 -9.320 1.00 92.19 179 THR A CA 1
ATOM 1462 C C . THR A 1 179 ? 19.894 -16.320 -10.075 1.00 92.19 179 THR A C 1
ATOM 1464 O O . THR A 1 179 ? 18.701 -16.044 -9.958 1.00 92.19 179 THR A O 1
ATOM 1467 N N . PRO A 1 180 ? 20.729 -15.571 -10.814 1.00 93.75 180 PRO A N 1
ATOM 1468 C CA . PRO A 1 180 ? 20.266 -14.350 -11.449 1.00 93.75 180 PRO A CA 1
ATOM 1469 C C . PRO A 1 180 ? 19.203 -14.633 -12.506 1.00 93.75 180 PRO A C 1
ATOM 1471 O O . PRO A 1 180 ? 19.331 -15.575 -13.285 1.00 93.75 180 PRO A O 1
ATOM 1474 N N . LEU A 1 181 ? 18.178 -13.786 -12.556 1.00 95.00 181 LEU A N 1
ATOM 1475 C CA . LEU A 1 181 ? 17.243 -13.768 -13.671 1.00 95.00 181 LEU A CA 1
ATOM 1476 C C . LEU A 1 181 ? 17.894 -13.069 -14.868 1.00 95.00 181 LEU A C 1
ATOM 1478 O O . LEU A 1 181 ? 18.271 -11.900 -14.762 1.00 95.00 181 LEU A O 1
ATOM 1482 N N . ASP A 1 182 ? 17.984 -13.763 -16.000 1.00 96.12 182 ASP A N 1
ATOM 1483 C CA . ASP A 1 182 ? 18.498 -13.186 -17.242 1.00 96.12 182 ASP A CA 1
ATOM 1484 C C . ASP A 1 182 ? 17.514 -12.155 -17.813 1.00 96.12 182 ASP A C 1
ATOM 1486 O O . ASP A 1 182 ? 16.357 -12.449 -18.129 1.00 96.12 182 ASP A O 1
ATOM 1490 N N . ILE A 1 183 ? 17.992 -10.923 -17.964 1.00 96.31 183 ILE A N 1
ATOM 1491 C CA . ILE A 1 183 ? 17.256 -9.793 -18.518 1.00 96.31 183 ILE A CA 1
ATOM 1492 C C . ILE A 1 183 ? 17.879 -9.441 -19.875 1.00 96.31 183 ILE A C 1
ATOM 1494 O O . ILE A 1 183 ? 18.987 -8.894 -19.919 1.00 96.31 183 ILE A O 1
ATOM 1498 N N . PRO A 1 184 ? 17.183 -9.686 -21.006 1.00 96.19 184 PRO A N 1
ATOM 1499 C CA . PRO A 1 184 ? 17.723 -9.483 -22.354 1.00 96.19 184 PRO A CA 1
ATOM 1500 C C . PRO A 1 184 ? 17.762 -7.998 -22.775 1.00 96.19 184 PRO A C 1
ATOM 1502 O O . PRO A 1 184 ? 17.590 -7.654 -23.945 1.00 96.19 184 PRO A O 1
ATOM 1505 N N . PHE A 1 185 ? 18.024 -7.095 -21.830 1.00 96.94 185 PHE A N 1
ATOM 1506 C CA . PHE A 1 185 ? 18.055 -5.646 -22.014 1.00 96.94 185 PHE A CA 1
ATOM 1507 C C . PHE A 1 185 ? 19.341 -5.048 -21.436 1.00 96.94 185 PHE A C 1
ATOM 1509 O O . PHE A 1 185 ? 19.946 -5.659 -20.554 1.00 96.94 185 PHE A O 1
ATOM 1516 N N . PRO A 1 186 ? 19.779 -3.874 -21.930 1.00 96.88 186 PRO A N 1
ATOM 1517 C CA . PRO A 1 186 ? 20.947 -3.191 -21.388 1.00 96.88 186 PRO A CA 1
ATOM 1518 C C . PRO A 1 186 ? 20.751 -2.808 -19.920 1.00 96.88 186 PRO A C 1
ATOM 1520 O O . PRO A 1 186 ? 19.665 -2.372 -19.525 1.00 96.88 186 PRO A O 1
ATOM 1523 N N . LYS A 1 187 ? 21.824 -2.866 -19.135 1.00 96.81 187 LYS A N 1
ATOM 1524 C CA . LYS A 1 187 ? 21.832 -2.511 -17.714 1.00 96.81 187 LYS A CA 1
ATOM 1525 C C . LYS A 1 187 ? 21.324 -1.095 -17.466 1.00 96.81 187 LYS A C 1
ATOM 1527 O O . LYS A 1 187 ? 20.528 -0.888 -16.557 1.00 96.81 187 LYS A O 1
ATOM 1532 N N . ALA A 1 188 ? 21.708 -0.144 -18.316 1.00 96.44 188 ALA A N 1
ATOM 1533 C CA . ALA A 1 188 ? 21.275 1.249 -18.203 1.00 96.44 188 ALA A CA 1
ATOM 1534 C C . ALA A 1 188 ? 19.742 1.408 -18.274 1.00 96.44 188 ALA A C 1
ATOM 1536 O O . ALA A 1 188 ? 19.178 2.269 -17.599 1.00 96.44 188 ALA A O 1
ATOM 1537 N N . ALA A 1 189 ? 19.052 0.569 -19.058 1.00 97.06 189 ALA A N 1
ATOM 1538 C CA . ALA A 1 189 ? 17.591 0.570 -19.100 1.00 97.06 189 ALA A CA 1
ATOM 1539 C C . ALA A 1 189 ? 17.003 0.023 -17.791 1.00 97.06 189 ALA A C 1
ATOM 1541 O O . ALA A 1 189 ? 16.039 0.579 -17.268 1.00 97.06 189 ALA A O 1
ATOM 1542 N N . GLY A 1 190 ? 17.606 -1.030 -17.233 1.00 96.12 190 GLY A N 1
ATOM 1543 C CA . GLY A 1 190 ? 17.185 -1.613 -15.960 1.00 96.12 190 GLY A CA 1
ATOM 1544 C C . GLY A 1 190 ? 17.385 -0.703 -14.763 1.00 96.12 190 GLY A C 1
ATOM 1545 O O . GLY A 1 190 ? 16.458 -0.534 -13.975 1.00 96.12 190 GLY A O 1
ATOM 1546 N N . GLU A 1 191 ? 18.551 -0.069 -14.658 1.00 96.19 191 GLU A N 1
ATOM 1547 C CA . GLU A 1 191 ? 18.820 0.951 -13.641 1.00 96.19 191 GLU A CA 1
ATOM 1548 C C . GLU A 1 191 ? 17.775 2.070 -13.725 1.00 96.19 191 GLU A C 1
ATOM 1550 O O . GLU A 1 191 ? 17.146 2.405 -12.723 1.00 96.19 191 GLU A O 1
ATOM 1555 N N . PHE A 1 192 ? 17.469 2.551 -14.936 1.00 97.69 192 PHE A N 1
ATOM 1556 C CA . PHE A 1 192 ? 16.439 3.568 -15.121 1.00 97.69 192 PHE A CA 1
ATOM 1557 C C . PHE A 1 192 ? 15.047 3.111 -14.661 1.00 97.69 192 PHE A C 1
ATOM 1559 O O . PHE A 1 192 ? 14.352 3.872 -13.984 1.00 97.69 192 PHE A O 1
ATOM 1566 N N . VAL A 1 193 ? 14.618 1.896 -15.026 1.00 96.81 193 VAL A N 1
ATOM 1567 C CA . VAL A 1 193 ? 13.319 1.356 -14.593 1.00 96.81 193 VAL A CA 1
ATOM 1568 C C . VAL A 1 193 ? 13.279 1.284 -13.070 1.00 96.81 193 VAL A C 1
ATOM 1570 O O . VAL A 1 193 ? 12.383 1.862 -12.460 1.00 96.81 193 VAL A O 1
ATOM 1573 N N . PHE A 1 194 ? 14.253 0.639 -12.431 1.00 95.25 194 PHE A N 1
ATOM 1574 C CA . PHE A 1 194 ? 14.227 0.414 -10.984 1.00 95.25 194 PHE A CA 1
ATOM 1575 C C . PHE A 1 194 ? 14.387 1.697 -10.160 1.00 95.25 194 PHE A C 1
ATOM 1577 O O . PHE A 1 194 ? 13.778 1.817 -9.094 1.00 95.25 194 PHE A O 1
ATOM 1584 N N . ASP A 1 195 ? 15.116 2.690 -10.664 1.00 95.81 195 ASP A N 1
ATOM 1585 C CA . ASP A 1 195 ? 15.273 3.975 -9.981 1.00 95.81 195 ASP A CA 1
ATOM 1586 C C . ASP A 1 195 ? 14.012 4.847 -10.038 1.00 95.81 195 ASP A C 1
ATOM 1588 O O . ASP A 1 195 ? 13.807 5.685 -9.154 1.00 95.81 195 ASP A O 1
ATOM 1592 N N . ASN A 1 196 ? 13.149 4.657 -11.043 1.00 96.69 196 ASN A N 1
ATOM 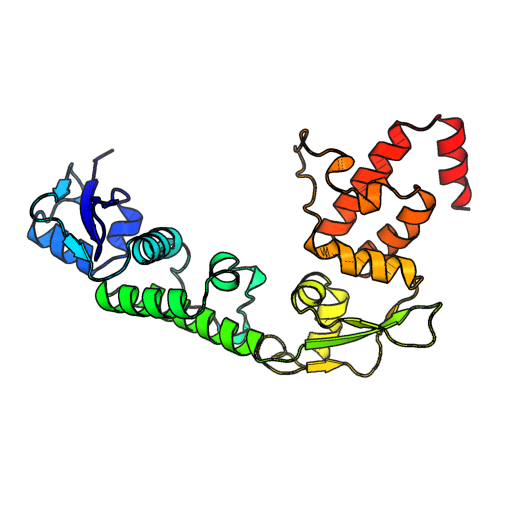1593 C CA . ASN A 1 196 ? 12.003 5.539 -11.293 1.00 96.69 196 ASN A CA 1
ATOM 1594 C C . ASN A 1 196 ? 10.632 4.858 -11.145 1.00 96.69 196 ASN A C 1
ATOM 1596 O O . ASN A 1 196 ? 9.624 5.555 -11.017 1.00 96.69 196 ASN A O 1
ATOM 1600 N N . LEU A 1 197 ? 10.579 3.523 -11.063 1.00 95.31 197 LEU A N 1
ATOM 1601 C CA . LEU A 1 197 ? 9.346 2.725 -10.978 1.00 95.31 197 LEU A CA 1
ATOM 1602 C C . LEU A 1 197 ? 8.398 3.177 -9.860 1.00 95.3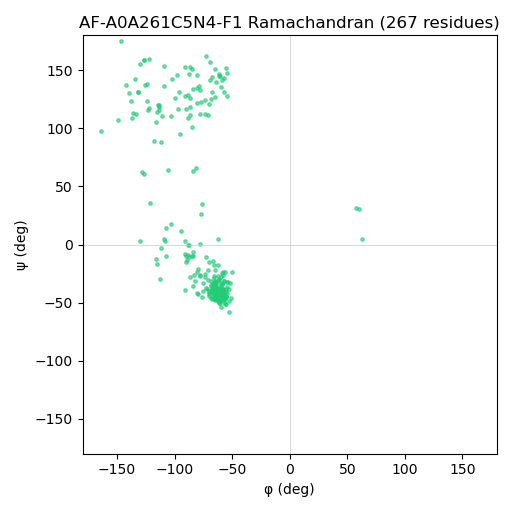1 197 LEU A C 1
ATOM 1604 O O . LEU A 1 197 ? 7.183 3.176 -10.034 1.00 95.31 197 LEU A O 1
ATOM 1608 N N . LEU A 1 198 ? 8.950 3.565 -8.709 1.00 91.88 198 LEU A N 1
ATOM 1609 C CA . LEU A 1 198 ? 8.166 3.992 -7.544 1.00 91.88 198 LEU A CA 1
ATOM 1610 C C . LEU A 1 198 ? 7.875 5.495 -7.518 1.00 91.88 198 LEU A C 1
ATOM 1612 O O . LEU A 1 198 ? 7.031 5.930 -6.738 1.00 91.88 198 LEU A O 1
ATOM 1616 N N . LYS A 1 199 ? 8.588 6.286 -8.326 1.00 93.88 199 LYS A N 1
ATOM 1617 C CA . LYS A 1 199 ? 8.431 7.745 -8.380 1.00 93.88 199 LYS A CA 1
ATOM 1618 C C . LYS A 1 199 ? 7.284 8.150 -9.297 1.00 93.88 199 LYS A C 1
ATOM 1620 O O . LYS A 1 199 ? 6.618 9.150 -9.051 1.00 93.88 199 LYS A O 1
ATOM 1625 N N . TYR A 1 200 ? 7.099 7.408 -10.385 1.00 93.94 200 TYR A N 1
ATOM 1626 C CA . TYR A 1 200 ? 6.208 7.816 -11.459 1.00 93.94 200 TYR A CA 1
ATOM 1627 C C . TYR A 1 200 ? 4.774 7.374 -11.193 1.00 93.94 200 TYR A C 1
ATOM 1629 O O . TYR A 1 200 ? 4.482 6.194 -11.003 1.00 93.94 200 TYR A O 1
ATOM 1637 N N . THR A 1 201 ? 3.866 8.345 -11.249 1.00 90.50 201 THR A N 1
ATOM 1638 C CA . THR A 1 201 ? 2.425 8.101 -11.213 1.00 90.50 201 THR A CA 1
ATOM 1639 C C . THR A 1 201 ? 1.887 8.149 -12.642 1.00 90.50 201 THR A C 1
ATOM 1641 O O . THR A 1 201 ? 2.092 9.175 -13.297 1.00 90.50 201 THR A O 1
ATOM 1644 N N . PRO A 1 202 ? 1.180 7.114 -13.128 1.00 89.56 202 PRO A N 1
ATOM 1645 C CA . PRO A 1 202 ? 0.606 7.100 -14.474 1.00 89.56 202 PRO A CA 1
ATOM 1646 C C . PRO A 1 202 ? -0.289 8.320 -14.736 1.00 89.56 202 PRO A C 1
ATOM 1648 O O . PRO A 1 202 ? -0.924 8.809 -13.795 1.00 89.56 202 PRO A O 1
ATOM 1651 N N . PRO A 1 203 ? -0.359 8.828 -15.978 1.00 86.38 203 PRO A N 1
ATOM 1652 C CA . PRO A 1 203 ? -1.404 9.775 -16.349 1.00 86.38 203 PRO A CA 1
ATOM 1653 C C . PRO A 1 203 ? -2.758 9.049 -16.338 1.00 86.38 203 PRO A C 1
ATOM 1655 O O . PRO A 1 203 ? -2.881 7.949 -16.894 1.00 86.38 203 PRO A O 1
ATOM 1658 N N . ALA A 1 204 ? -3.773 9.629 -15.688 1.00 80.31 204 ALA A N 1
ATOM 1659 C CA . ALA A 1 204 ? -5.129 9.086 -15.781 1.00 80.31 204 ALA A CA 1
ATOM 1660 C C . ALA A 1 204 ? -5.683 9.303 -17.201 1.00 80.31 204 ALA A C 1
ATOM 1662 O O . ALA A 1 204 ? -5.239 10.195 -17.918 1.00 80.31 204 ALA A O 1
ATOM 1663 N N . GLU A 1 205 ? -6.662 8.498 -17.622 1.00 67.12 205 GLU A N 1
ATOM 1664 C CA . GLU A 1 205 ? -7.220 8.565 -18.989 1.00 67.12 205 GLU A CA 1
ATOM 1665 C C . GLU A 1 205 ? -7.807 9.940 -19.351 1.00 67.12 205 GLU A C 1
ATOM 1667 O O . GLU A 1 205 ? -7.851 10.308 -20.520 1.00 67.12 205 GLU A O 1
ATOM 1672 N N . MET A 1 206 ? -8.222 10.714 -18.344 1.00 66.50 206 MET A N 1
ATOM 1673 C CA . MET A 1 206 ? -8.728 12.083 -18.477 1.00 66.50 206 MET A CA 1
ATOM 1674 C C . MET A 1 206 ? -7.895 13.075 -17.650 1.00 66.50 206 MET A C 1
ATOM 1676 O O . MET A 1 206 ? -8.434 14.006 -17.056 1.00 66.50 206 MET A O 1
ATOM 1680 N N . ASP A 1 207 ? -6.582 12.856 -17.567 1.00 68.44 207 ASP A N 1
ATOM 1681 C CA . ASP A 1 207 ? -5.655 13.780 -16.913 1.00 68.44 207 ASP A CA 1
ATOM 1682 C C . ASP A 1 207 ? -5.017 14.719 -17.946 1.00 68.44 207 ASP A C 1
ATOM 1684 O O . ASP A 1 207 ? -4.031 14.384 -18.604 1.00 68.44 207 ASP A O 1
ATOM 1688 N N . PHE A 1 208 ? -5.608 15.906 -18.098 1.00 68.31 208 PHE A N 1
ATOM 1689 C CA . PHE A 1 208 ? -5.054 16.984 -18.923 1.00 68.31 208 PHE A CA 1
ATOM 1690 C C . PHE A 1 208 ? -4.017 17.837 -18.175 1.00 68.31 208 PHE A C 1
ATOM 1692 O O . PHE A 1 208 ? -3.410 18.722 -18.781 1.00 68.31 208 PHE A O 1
ATOM 1699 N N . GLU A 1 209 ? -3.836 17.616 -16.869 1.00 77.00 209 GLU A N 1
ATOM 1700 C CA . GLU A 1 209 ? -2.910 18.393 -16.042 1.00 77.00 209 GLU A CA 1
ATOM 1701 C C . GLU A 1 209 ? -1.494 17.826 -16.091 1.00 77.00 209 GLU A C 1
ATOM 1703 O O . GLU A 1 209 ? -0.540 18.601 -15.980 1.00 77.00 209 GLU A O 1
ATOM 1708 N N . LYS A 1 210 ? -1.357 16.512 -16.321 1.00 82.62 210 LYS A N 1
ATOM 1709 C CA . LYS A 1 210 ? -0.061 15.845 -16.462 1.00 82.62 210 LYS A CA 1
ATOM 1710 C C . LYS A 1 210 ? 0.778 16.450 -17.586 1.00 82.62 210 LYS A C 1
ATOM 1712 O O . LYS A 1 210 ? 0.329 16.583 -18.729 1.00 82.62 210 LYS A O 1
ATOM 1717 N N . LYS A 1 211 ? 2.038 16.754 -17.288 1.00 88.69 211 LYS A N 1
ATOM 1718 C CA . LYS A 1 211 ? 3.007 17.335 -18.224 1.00 88.69 211 LYS A CA 1
ATOM 1719 C C . LYS A 1 211 ? 4.289 16.510 -18.270 1.00 88.69 211 LYS A C 1
ATOM 1721 O O . LYS A 1 211 ? 4.591 15.790 -17.322 1.00 88.69 211 LYS A O 1
ATOM 1726 N N . PRO A 1 212 ? 5.088 16.632 -19.345 1.00 89.38 212 PRO A N 1
ATOM 1727 C CA . PRO A 1 212 ? 6.397 15.991 -19.405 1.00 89.38 212 PRO A CA 1
ATOM 1728 C C . PRO A 1 212 ? 7.301 16.292 -18.201 1.00 89.38 212 PRO A C 1
ATOM 1730 O O . PRO A 1 212 ? 8.042 15.420 -17.758 1.00 89.38 212 PRO A O 1
ATOM 1733 N N . ASP A 1 213 ? 7.190 17.493 -17.629 1.00 92.56 213 ASP A N 1
ATOM 1734 C CA . ASP A 1 213 ? 7.962 17.926 -16.457 1.00 92.56 213 ASP A CA 1
ATOM 1735 C C . ASP A 1 213 ? 7.644 17.139 -15.174 1.00 92.56 213 ASP A C 1
ATOM 1737 O O . ASP A 1 213 ? 8.463 17.126 -14.256 1.00 92.56 213 ASP A O 1
ATOM 1741 N N . ASP A 1 214 ? 6.512 16.427 -15.121 1.00 91.75 214 ASP A N 1
ATOM 1742 C CA . ASP A 1 214 ? 6.186 15.510 -14.019 1.00 91.75 214 ASP A CA 1
ATOM 1743 C C . ASP A 1 214 ? 7.029 14.220 -14.060 1.00 91.75 214 ASP A C 1
ATOM 1745 O O . ASP A 1 214 ? 7.040 13.448 -13.098 1.00 91.75 214 ASP A O 1
ATOM 1749 N N . TYR A 1 215 ? 7.753 13.984 -15.162 1.00 95.06 215 TYR A N 1
ATOM 1750 C CA . TYR A 1 215 ? 8.634 12.834 -15.377 1.00 95.06 215 TYR A CA 1
ATOM 1751 C C . TYR A 1 215 ? 10.028 13.299 -15.828 1.00 95.06 215 TYR A C 1
ATOM 1753 O O . TYR A 1 215 ? 10.459 12.996 -16.945 1.00 95.06 215 TYR A O 1
ATOM 1761 N N . PRO A 1 216 ? 10.755 14.061 -14.994 1.00 95.94 216 PRO A N 1
ATOM 1762 C CA . PRO A 1 216 ? 11.929 14.812 -15.429 1.00 95.94 216 PRO A CA 1
ATOM 1763 C C . PRO A 1 216 ? 13.056 13.922 -15.973 1.00 95.94 216 PRO A C 1
ATOM 1765 O O . PRO A 1 216 ? 13.676 14.275 -16.976 1.00 95.94 216 PRO A O 1
ATOM 1768 N N . GLU A 1 217 ? 13.305 12.749 -15.379 1.00 97.69 217 GLU A N 1
ATOM 1769 C CA . GLU A 1 217 ? 14.355 11.836 -15.853 1.00 97.69 217 GLU A CA 1
ATOM 1770 C C . GLU A 1 217 ? 14.016 11.214 -17.216 1.00 97.69 217 GLU A C 1
ATOM 1772 O O . GLU A 1 217 ? 14.910 11.017 -18.039 1.00 97.69 217 GLU A O 1
ATOM 1777 N N . ALA A 1 218 ? 12.737 10.930 -17.480 1.00 96.62 218 ALA A N 1
ATOM 1778 C CA . ALA A 1 218 ? 12.280 10.451 -18.783 1.00 96.62 218 ALA A CA 1
ATOM 1779 C C . ALA A 1 218 ? 12.236 11.588 -19.812 1.00 96.62 218 ALA A C 1
ATOM 1781 O O . ALA A 1 218 ? 12.653 11.407 -20.954 1.00 96.62 218 ALA A O 1
ATOM 1782 N N . ASN A 1 219 ? 11.789 12.781 -19.416 1.00 96.12 219 ASN A N 1
ATOM 1783 C CA . ASN A 1 219 ? 11.734 13.943 -20.297 1.00 96.12 219 ASN A CA 1
ATOM 1784 C C . ASN A 1 219 ? 13.133 14.421 -20.724 1.00 96.12 219 ASN A C 1
ATOM 1786 O O . ASN A 1 219 ? 13.301 14.932 -21.830 1.00 96.12 219 ASN A O 1
ATOM 1790 N N . ALA A 1 220 ? 14.159 14.201 -19.902 1.00 96.38 220 ALA A N 1
ATOM 1791 C CA . ALA A 1 220 ? 15.547 14.497 -20.255 1.00 96.38 220 ALA A CA 1
ATOM 1792 C C . ALA A 1 220 ? 16.136 13.557 -21.328 1.00 96.38 220 ALA A C 1
ATOM 1794 O O . ALA A 1 220 ? 17.180 13.869 -21.897 1.00 96.38 220 ALA A O 1
ATOM 1795 N N . LYS A 1 221 ? 15.493 12.417 -21.609 1.00 96.31 221 LYS A N 1
ATOM 1796 C CA . LYS A 1 221 ? 15.966 11.428 -22.585 1.00 96.31 221 LYS A CA 1
ATOM 1797 C C . LYS A 1 221 ? 15.408 11.670 -23.983 1.00 96.31 221 LYS A C 1
ATOM 1799 O O . LYS A 1 221 ? 14.316 12.218 -24.168 1.00 96.31 221 LYS A O 1
ATOM 1804 N N . SER A 1 222 ? 16.164 11.232 -24.983 1.00 94.69 222 SER A N 1
ATOM 1805 C CA . SER A 1 222 ? 15.694 11.131 -26.366 1.00 94.69 222 SER A CA 1
ATOM 1806 C C . SER A 1 222 ? 14.706 9.970 -26.546 1.00 94.69 222 SER A C 1
ATOM 1808 O O . SER A 1 222 ? 14.648 9.052 -25.728 1.00 94.69 222 SER A O 1
ATOM 1810 N N . VAL A 1 223 ? 13.934 9.979 -27.639 1.00 93.19 223 VAL A N 1
ATOM 1811 C CA . VAL A 1 223 ? 13.013 8.873 -27.965 1.00 93.19 223 VAL A CA 1
ATOM 1812 C C . VAL A 1 223 ? 13.769 7.546 -28.100 1.00 93.19 223 VAL A C 1
ATOM 1814 O O . VAL A 1 223 ? 13.305 6.532 -27.581 1.00 93.19 223 VAL A O 1
ATOM 1817 N N . ASP A 1 224 ? 14.952 7.543 -28.720 1.00 92.94 224 ASP A N 1
ATOM 1818 C CA . ASP A 1 224 ? 15.753 6.325 -28.895 1.00 92.94 224 ASP A CA 1
ATOM 1819 C C . ASP A 1 224 ? 16.291 5.761 -27.578 1.00 92.94 224 ASP A C 1
ATOM 1821 O O . ASP A 1 224 ? 16.344 4.545 -27.414 1.00 92.94 224 ASP A O 1
ATOM 1825 N N . GLU A 1 225 ? 16.619 6.613 -26.606 1.00 95.75 225 GLU A N 1
ATOM 1826 C CA . GLU A 1 225 ? 16.972 6.163 -25.255 1.00 95.75 225 GLU A CA 1
ATOM 1827 C C . GLU A 1 225 ? 15.764 5.630 -24.475 1.00 95.75 225 GLU A C 1
ATOM 1829 O O . GLU A 1 225 ? 15.920 4.751 -23.626 1.00 95.75 225 GLU A O 1
ATOM 1834 N N . LEU A 1 226 ? 14.562 6.152 -24.740 1.00 96.69 226 LEU A N 1
ATOM 1835 C CA . LEU A 1 226 ? 13.329 5.725 -24.076 1.00 96.69 226 LEU A CA 1
ATOM 1836 C C . LEU A 1 226 ? 12.787 4.399 -24.624 1.00 96.69 226 LEU A C 1
ATOM 1838 O O . LEU A 1 226 ? 12.152 3.662 -23.874 1.00 96.69 226 LEU A O 1
ATOM 1842 N N . LYS A 1 227 ? 13.068 4.050 -25.887 1.00 95.06 227 LYS A N 1
ATOM 1843 C CA . LYS A 1 227 ? 12.671 2.766 -26.499 1.00 95.06 227 LYS A CA 1
ATOM 1844 C C . LYS A 1 227 ? 13.094 1.537 -25.670 1.00 95.06 227 LYS A C 1
ATOM 1846 O O . LYS A 1 227 ? 12.203 0.795 -25.257 1.00 95.06 227 LYS A O 1
ATOM 1851 N N . PRO A 1 228 ? 14.386 1.312 -25.349 1.00 96.44 228 PRO A N 1
ATOM 1852 C CA . PRO A 1 228 ? 14.796 0.141 -24.571 1.00 96.44 228 PRO A CA 1
ATOM 1853 C C . PRO A 1 228 ? 14.255 0.161 -23.133 1.00 96.44 228 PRO A C 1
ATOM 1855 O O . PRO A 1 228 ? 14.046 -0.898 -22.547 1.00 96.44 228 PRO A O 1
ATOM 1858 N N . ILE A 1 229 ? 13.995 1.345 -22.563 1.00 98.12 229 ILE A N 1
ATOM 1859 C CA . ILE A 1 229 ? 13.349 1.490 -21.249 1.00 98.12 229 ILE A CA 1
ATOM 1860 C C . ILE A 1 229 ? 11.890 1.029 -21.325 1.00 98.12 229 ILE A C 1
ATOM 1862 O O . ILE A 1 229 ? 11.441 0.275 -20.464 1.00 98.12 229 ILE A O 1
ATOM 1866 N N . LEU A 1 230 ? 11.158 1.456 -22.359 1.00 97.88 230 LEU A N 1
ATOM 1867 C CA . LEU A 1 230 ? 9.772 1.061 -22.588 1.00 97.88 230 LEU A CA 1
ATOM 1868 C C . LEU A 1 230 ? 9.650 -0.447 -22.825 1.00 97.88 230 LEU A C 1
ATOM 1870 O O . LEU A 1 230 ? 8.784 -1.099 -22.243 1.00 97.88 230 LEU A O 1
ATOM 1874 N N . GLU A 1 231 ? 10.518 -1.010 -23.663 1.00 97.44 231 GLU A N 1
ATOM 1875 C CA . GLU A 1 231 ? 10.521 -2.445 -23.954 1.00 97.44 231 GLU A CA 1
ATOM 1876 C C . GLU A 1 231 ? 10.850 -3.276 -22.714 1.00 97.44 231 GLU A C 1
ATOM 1878 O O . GLU A 1 231 ? 10.177 -4.276 -22.466 1.00 97.44 231 GLU A O 1
ATOM 1883 N N . LEU A 1 232 ? 11.812 -2.838 -21.895 1.00 97.62 232 LEU A N 1
ATOM 1884 C CA . LEU A 1 232 ? 12.092 -3.490 -20.621 1.00 97.62 232 LEU A CA 1
ATOM 1885 C C . LEU A 1 232 ? 10.908 -3.370 -19.654 1.00 97.62 232 LEU A C 1
ATOM 1887 O O . LEU A 1 232 ? 10.543 -4.354 -19.021 1.00 97.62 232 LEU A O 1
ATOM 1891 N N . ALA A 1 233 ? 10.277 -2.199 -19.540 1.00 97.12 233 ALA A N 1
ATOM 1892 C CA . ALA A 1 233 ? 9.096 -2.026 -18.695 1.00 97.12 233 ALA A CA 1
ATOM 1893 C C . ALA A 1 233 ? 7.948 -2.954 -19.123 1.00 97.12 233 ALA A C 1
ATOM 1895 O O . ALA A 1 233 ? 7.278 -3.527 -18.266 1.00 97.12 233 ALA A O 1
ATOM 1896 N N . ARG A 1 234 ? 7.764 -3.148 -20.435 1.00 96.94 234 ARG A N 1
ATOM 1897 C CA . ARG A 1 234 ? 6.805 -4.107 -20.996 1.00 96.94 234 ARG A CA 1
ATOM 1898 C C . ARG A 1 234 ? 7.199 -5.550 -20.693 1.00 96.94 234 ARG A C 1
ATOM 1900 O O . ARG A 1 234 ? 6.346 -6.316 -20.262 1.00 96.94 234 ARG A O 1
ATOM 1907 N N . TYR A 1 235 ? 8.472 -5.909 -20.874 1.00 96.75 235 TYR A N 1
ATOM 1908 C CA . TYR A 1 235 ? 8.996 -7.234 -20.528 1.00 96.75 235 TYR A CA 1
ATOM 1909 C C . TYR A 1 235 ? 8.767 -7.559 -19.051 1.00 96.75 235 TYR A C 1
ATOM 1911 O O . TYR A 1 235 ? 8.321 -8.650 -18.727 1.00 96.75 235 TYR A O 1
ATOM 1919 N N . MET A 1 236 ? 9.015 -6.589 -18.168 1.00 95.88 236 MET A N 1
ATOM 1920 C CA . MET A 1 236 ? 8.836 -6.715 -16.721 1.00 95.88 236 MET A CA 1
ATOM 1921 C C . MET A 1 236 ? 7.375 -6.596 -16.267 1.00 95.88 236 MET A C 1
ATOM 1923 O O . MET A 1 236 ? 7.130 -6.684 -15.062 1.00 95.88 236 MET A O 1
ATOM 1927 N N . GLU A 1 237 ? 6.436 -6.404 -17.205 1.00 96.31 237 GLU A N 1
ATOM 1928 C CA . GLU A 1 237 ? 4.991 -6.228 -16.991 1.00 96.31 237 GLU A CA 1
ATOM 1929 C C . GLU A 1 237 ? 4.647 -5.031 -16.066 1.00 96.31 237 GLU A C 1
ATOM 1931 O O . GLU A 1 237 ? 3.655 -5.030 -15.339 1.00 96.31 237 GLU A O 1
ATOM 1936 N N . CYS A 1 238 ? 5.459 -3.970 -16.090 1.00 95.12 238 CYS A N 1
ATOM 1937 C CA . CYS A 1 238 ? 5.292 -2.773 -15.259 1.00 95.12 238 CYS A CA 1
ATOM 1938 C C . CYS A 1 238 ? 4.306 -1.764 -15.891 1.00 95.12 238 CYS A C 1
ATOM 1940 O O . CYS A 1 238 ? 4.696 -0.642 -16.224 1.00 95.12 238 CYS A O 1
ATOM 1942 N N . GLU A 1 239 ? 3.031 -2.133 -16.062 1.00 92.88 239 GLU A N 1
ATOM 1943 C CA . GLU A 1 239 ? 2.031 -1.376 -16.852 1.00 92.88 239 GLU A CA 1
ATOM 1944 C C . GLU A 1 239 ? 1.925 0.116 -16.504 1.00 92.88 239 GLU A C 1
ATOM 1946 O O . GLU A 1 239 ? 1.922 0.976 -17.386 1.00 92.88 239 GLU A O 1
ATOM 1951 N N . GLY A 1 240 ? 1.865 0.452 -15.212 1.00 92.25 240 GLY A N 1
ATOM 1952 C CA . GLY A 1 240 ? 1.774 1.848 -14.785 1.00 92.25 240 GLY A CA 1
ATOM 1953 C C . GLY A 1 240 ? 2.986 2.671 -15.231 1.00 92.25 240 GLY A C 1
ATOM 1954 O O . GLY A 1 240 ? 2.838 3.791 -15.711 1.00 92.25 240 GLY A O 1
ATOM 1955 N N . PHE A 1 241 ? 4.183 2.096 -15.129 1.00 95.88 241 PHE A N 1
ATOM 1956 C CA . PHE A 1 241 ? 5.411 2.748 -15.574 1.00 95.88 241 PHE A CA 1
ATOM 1957 C C . PHE A 1 241 ? 5.494 2.814 -17.101 1.00 95.88 241 PHE A C 1
ATOM 1959 O O . PHE A 1 241 ? 5.887 3.844 -17.640 1.00 95.88 241 PHE A O 1
ATOM 1966 N N . MET A 1 242 ? 5.055 1.757 -17.793 1.00 95.62 242 MET A N 1
ATOM 1967 C CA . MET A 1 242 ? 4.948 1.712 -19.253 1.00 95.62 242 MET A CA 1
ATOM 1968 C C . MET A 1 242 ? 4.135 2.904 -19.776 1.00 95.62 242 MET A C 1
ATOM 1970 O O . MET A 1 242 ? 4.637 3.655 -20.608 1.00 95.62 242 MET A O 1
ATOM 1974 N N . ARG A 1 243 ? 2.958 3.165 -19.188 1.00 94.50 243 ARG A N 1
ATOM 1975 C CA . ARG A 1 243 ? 2.102 4.313 -19.541 1.00 94.50 243 ARG A CA 1
ATOM 1976 C C . ARG A 1 243 ? 2.786 5.668 -19.339 1.00 94.50 243 ARG A C 1
ATOM 1978 O O . ARG A 1 243 ? 2.567 6.582 -20.127 1.00 94.50 243 ARG A O 1
ATOM 1985 N N . CYS A 1 244 ? 3.610 5.819 -18.299 1.00 95.50 244 CYS A N 1
ATOM 1986 C CA . CYS A 1 244 ? 4.382 7.049 -18.084 1.00 95.50 244 CYS A CA 1
ATOM 1987 C C . CYS A 1 244 ? 5.400 7.277 -19.209 1.00 95.50 244 CYS A C 1
ATOM 1989 O O . CYS A 1 244 ? 5.536 8.392 -19.708 1.00 95.50 244 CYS A O 1
ATOM 1991 N N . ILE A 1 245 ? 6.117 6.224 -19.611 1.00 97.19 245 ILE A N 1
ATOM 1992 C CA . ILE A 1 245 ? 7.129 6.316 -20.668 1.00 97.19 245 ILE A CA 1
ATOM 1993 C C . ILE A 1 245 ? 6.475 6.534 -22.037 1.00 97.19 245 ILE A C 1
ATOM 1995 O O . ILE A 1 245 ? 6.946 7.378 -22.798 1.00 97.19 245 ILE A O 1
ATOM 1999 N N . GLU A 1 246 ? 5.370 5.843 -22.330 1.00 94.81 246 GLU A N 1
ATOM 2000 C CA . GLU A 1 246 ? 4.574 6.046 -23.550 1.00 94.81 246 GLU A CA 1
ATOM 2001 C C . GLU A 1 246 ? 4.093 7.494 -23.661 1.00 94.81 246 GLU A C 1
ATOM 2003 O O . GLU A 1 246 ? 4.321 8.126 -24.688 1.00 94.81 246 GLU A O 1
ATOM 2008 N N . PHE A 1 247 ? 3.561 8.065 -22.576 1.00 94.19 247 PHE A N 1
ATOM 2009 C CA . PHE A 1 247 ? 3.155 9.470 -22.533 1.00 94.19 247 PHE A CA 1
ATOM 2010 C C . PHE A 1 247 ? 4.295 10.433 -22.904 1.00 94.19 247 PHE A C 1
ATOM 2012 O O . PHE A 1 247 ? 4.098 11.351 -23.703 1.00 94.19 247 PHE A O 1
ATOM 2019 N N . ILE A 1 248 ? 5.504 10.228 -22.368 1.00 95.19 248 ILE A N 1
ATOM 2020 C CA . ILE A 1 248 ? 6.663 11.067 -22.711 1.00 95.19 248 ILE A CA 1
ATOM 2021 C C . ILE A 1 248 ? 7.062 10.909 -24.177 1.00 95.19 248 ILE A C 1
ATOM 2023 O O . ILE A 1 248 ? 7.332 11.908 -24.849 1.00 95.19 248 ILE A O 1
ATOM 2027 N N . ILE A 1 249 ? 7.091 9.676 -24.685 1.00 94.06 249 ILE A N 1
ATOM 2028 C CA . ILE A 1 249 ? 7.414 9.410 -26.089 1.00 94.06 249 ILE A CA 1
ATOM 2029 C C . ILE A 1 249 ? 6.389 10.086 -27.005 1.00 94.06 249 ILE A C 1
ATOM 2031 O O . ILE A 1 249 ? 6.784 10.784 -27.934 1.00 94.06 249 ILE A O 1
ATOM 2035 N N . GLU A 1 250 ? 5.092 9.945 -26.728 1.00 91.38 250 GLU A N 1
ATOM 2036 C CA . GLU A 1 250 ? 4.021 10.573 -27.509 1.00 91.38 250 GLU A CA 1
ATOM 2037 C C . GLU A 1 250 ? 4.151 12.097 -27.543 1.00 91.38 250 GLU A C 1
ATOM 2039 O O . GLU A 1 250 ? 4.018 12.707 -28.604 1.00 91.38 250 GLU A O 1
ATOM 2044 N N . LYS A 1 251 ? 4.443 12.737 -26.403 1.00 90.56 251 LYS A N 1
ATOM 2045 C CA . LYS A 1 251 ? 4.658 14.191 -26.354 1.00 90.56 251 LYS A CA 1
ATOM 2046 C C . LYS A 1 251 ? 5.850 14.616 -27.204 1.00 90.56 251 LYS A C 1
ATOM 2048 O O . LYS A 1 251 ? 5.708 15.534 -28.004 1.00 90.56 251 LYS A O 1
ATOM 2053 N N . LYS A 1 252 ? 6.972 13.900 -27.108 1.00 91.19 252 LYS A N 1
ATOM 2054 C CA . LYS A 1 252 ? 8.162 14.177 -27.924 1.00 91.19 252 LYS A CA 1
ATOM 2055 C C . LYS A 1 252 ? 7.888 13.986 -29.414 1.00 91.19 252 LYS A C 1
ATOM 2057 O O . LYS A 1 252 ? 8.268 14.841 -30.201 1.00 91.19 252 LYS A O 1
ATOM 2062 N N . LEU A 1 253 ? 7.192 12.918 -29.806 1.00 88.56 253 LEU A N 1
ATOM 2063 C CA . LEU A 1 253 ? 6.847 12.668 -31.210 1.00 88.56 253 LEU A CA 1
ATOM 2064 C C . LEU A 1 253 ? 5.910 13.740 -31.781 1.00 88.56 253 LEU A C 1
ATOM 2066 O O . LEU A 1 253 ? 6.106 14.162 -32.914 1.00 88.56 253 LEU A O 1
ATOM 2070 N N . ASN A 1 254 ? 4.939 14.225 -31.001 1.00 85.12 254 ASN A N 1
ATOM 2071 C CA . ASN A 1 254 ? 4.036 15.304 -31.427 1.00 85.12 254 ASN A CA 1
ATOM 2072 C C . ASN A 1 254 ? 4.754 16.645 -31.665 1.00 85.12 254 ASN A C 1
ATOM 2074 O O . ASN A 1 254 ? 4.234 17.501 -32.379 1.00 85.12 254 ASN A O 1
ATOM 207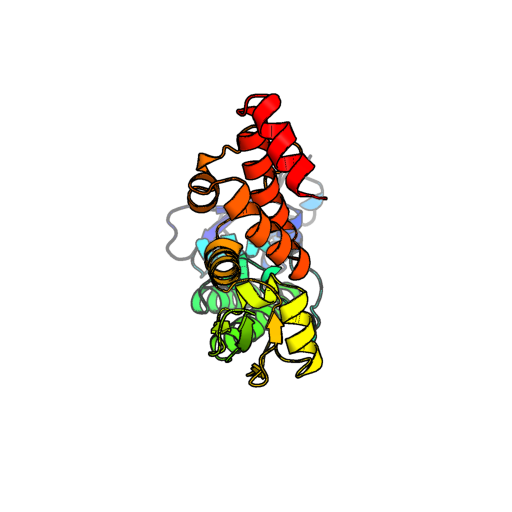8 N N . GLU A 1 255 ? 5.928 16.840 -31.065 1.00 82.50 255 GLU A N 1
ATOM 2079 C CA . GLU A 1 255 ? 6.759 18.037 -31.230 1.00 82.50 255 GLU A CA 1
ATOM 2080 C C . GLU A 1 255 ? 7.779 17.899 -32.378 1.00 82.50 255 GLU A C 1
ATOM 2082 O O . GLU A 1 255 ? 8.427 18.880 -32.751 1.00 82.50 255 GLU A O 1
ATOM 2087 N N . MET A 1 256 ? 7.924 16.704 -32.965 1.00 81.81 256 MET A N 1
ATOM 2088 C CA . MET A 1 256 ? 8.877 16.439 -34.044 1.00 81.81 256 MET A CA 1
ATOM 2089 C C . MET A 1 256 ? 8.296 16.749 -35.436 1.00 81.81 256 MET A C 1
ATOM 2091 O O . MET A 1 256 ? 7.111 16.523 -35.688 1.00 81.81 256 MET A O 1
ATOM 2095 N N . PRO A 1 257 ? 9.125 17.213 -36.394 1.00 78.88 257 PRO A N 1
ATOM 2096 C CA . PRO A 1 257 ? 8.738 17.281 -37.801 1.00 78.88 257 PRO A CA 1
ATOM 2097 C C . PRO A 1 257 ? 8.403 15.890 -38.360 1.00 78.88 257 PRO A C 1
ATOM 2099 O O . PRO A 1 257 ? 9.073 14.911 -38.032 1.00 78.88 257 PRO A O 1
ATOM 2102 N N . VAL A 1 258 ? 7.422 15.814 -39.264 1.00 72.88 258 VAL A N 1
ATOM 2103 C CA . VAL A 1 258 ? 6.922 14.554 -39.861 1.00 72.88 258 VAL A CA 1
ATOM 2104 C C . VAL A 1 258 ? 8.036 13.707 -40.496 1.00 72.88 258 VAL A C 1
ATOM 2106 O O . VAL A 1 258 ? 8.031 12.481 -40.368 1.00 72.88 258 VAL A O 1
ATOM 2109 N N . ASP A 1 259 ? 9.027 14.347 -41.118 1.00 71.31 259 ASP A N 1
ATOM 2110 C CA . ASP A 1 259 ? 10.148 13.654 -41.766 1.00 71.31 259 ASP A CA 1
ATOM 2111 C C . ASP A 1 259 ? 11.037 12.913 -40.747 1.00 71.31 259 ASP A C 1
ATOM 2113 O O . ASP A 1 259 ? 11.435 11.774 -40.980 1.00 71.31 259 ASP A O 1
ATOM 2117 N N . ALA A 1 260 ? 11.262 13.499 -39.565 1.00 70.75 260 ALA A N 1
ATOM 2118 C CA . ALA A 1 260 ? 12.041 12.877 -38.489 1.00 70.75 260 ALA A CA 1
ATOM 2119 C C . ALA A 1 260 ? 11.277 11.736 -37.788 1.00 70.75 260 ALA A C 1
ATOM 2121 O O . ALA A 1 260 ? 11.878 10.787 -37.288 1.00 70.75 260 ALA A O 1
ATOM 2122 N N . ILE A 1 261 ? 9.940 11.801 -37.768 1.00 69.75 261 ILE A N 1
ATOM 2123 C CA . ILE A 1 261 ? 9.092 10.707 -37.267 1.00 69.75 261 ILE A CA 1
ATOM 2124 C C . ILE A 1 261 ? 9.211 9.481 -38.186 1.00 69.75 261 ILE A C 1
ATOM 2126 O O . ILE A 1 261 ? 9.243 8.349 -37.701 1.00 69.75 261 ILE A O 1
ATOM 2130 N N . SER A 1 262 ? 9.312 9.701 -39.500 1.00 68.50 262 SER A N 1
ATOM 2131 C CA . SER A 1 262 ? 9.403 8.627 -40.495 1.00 68.50 262 SER A CA 1
ATOM 2132 C C . SER A 1 262 ? 10.699 7.819 -40.346 1.00 68.50 262 SER A C 1
ATOM 2134 O O . SER A 1 262 ? 10.626 6.597 -40.273 1.00 68.50 262 SER A O 1
ATOM 2136 N N . GLU A 1 263 ? 11.857 8.459 -40.136 1.00 72.50 263 GLU A N 1
ATOM 2137 C CA . GLU A 1 263 ? 13.128 7.757 -39.842 1.00 72.50 263 GLU A CA 1
ATOM 2138 C C . GLU A 1 263 ? 13.058 6.895 -38.564 1.00 72.50 263 GLU A C 1
ATOM 2140 O O . GLU A 1 263 ? 13.543 5.759 -38.523 1.00 72.50 263 GLU A O 1
ATOM 2145 N N . ILE A 1 264 ? 12.400 7.396 -37.513 1.00 70.69 264 ILE A N 1
ATOM 2146 C CA . ILE A 1 264 ? 12.216 6.659 -36.252 1.00 70.69 264 ILE A CA 1
ATOM 2147 C C . ILE A 1 264 ? 11.345 5.412 -36.454 1.00 70.69 264 ILE A C 1
ATOM 2149 O O . ILE A 1 264 ? 11.577 4.398 -35.787 1.00 70.69 264 ILE A O 1
ATOM 2153 N N . LEU A 1 265 ? 10.350 5.474 -37.342 1.00 67.00 265 LEU A N 1
ATOM 2154 C CA . LEU A 1 265 ? 9.455 4.359 -37.649 1.00 67.00 265 LEU A CA 1
ATOM 2155 C C . LEU A 1 265 ? 10.060 3.381 -38.668 1.00 67.00 265 LEU A C 1
ATOM 2157 O O . LEU A 1 265 ? 9.789 2.188 -38.566 1.00 67.00 265 LEU A O 1
ATOM 2161 N N . GLU A 1 266 ? 10.890 3.854 -39.600 1.00 64.25 266 GLU A N 1
ATOM 2162 C CA . GLU A 1 266 ? 11.561 3.044 -40.629 1.00 64.25 266 GLU A CA 1
ATOM 2163 C C . GLU A 1 266 ? 12.769 2.268 -40.092 1.00 64.25 266 GLU A C 1
ATOM 2165 O O . GLU A 1 266 ? 13.029 1.163 -40.554 1.00 64.25 266 GLU A O 1
ATOM 2170 N N . SER A 1 267 ? 13.425 2.736 -39.023 1.00 57.56 267 SER A N 1
ATOM 2171 C CA . SER A 1 267 ? 14.423 1.938 -38.278 1.00 57.56 267 SER A CA 1
ATOM 2172 C C . SER A 1 267 ? 13.864 0.658 -37.614 1.00 57.56 267 SER A C 1
ATOM 2174 O O . SER A 1 267 ? 14.585 -0.035 -36.898 1.00 57.56 267 SER A O 1
ATOM 2176 N N . ARG A 1 268 ? 12.579 0.334 -37.844 1.00 48.94 268 ARG A N 1
ATOM 2177 C CA . ARG A 1 268 ? 11.897 -0.907 -37.439 1.00 48.94 268 ARG A CA 1
ATOM 2178 C C . ARG A 1 268 ? 11.947 -2.038 -38.481 1.00 48.94 268 ARG A C 1
ATOM 2180 O O . ARG A 1 268 ? 11.314 -3.065 -38.236 1.00 48.94 268 ARG A O 1
ATOM 2187 N N . SER A 1 269 ? 12.630 -1.872 -39.619 1.00 36.47 269 SER A N 1
ATOM 2188 C CA . SER A 1 269 ? 12.836 -2.948 -40.610 1.00 36.47 269 SER A CA 1
ATOM 2189 C C . SER A 1 269 ? 14.143 -3.703 -40.408 1.00 36.47 269 SER A C 1
ATOM 2191 O O . SER A 1 269 ? 15.193 -3.019 -40.402 1.00 36.47 269 SER A O 1
#

Radius of gyration: 25.54 Å; Cα contacts (8 Å, |Δi|>4): 338; chains: 1; bounding box: 64×41×71 Å

Solvent-accessible surface area (backbone atoms only — not comparable to full-atom values): 15354 Å² total; per-residue (Å²): 135,68,51,45,41,36,28,32,33,29,42,94,51,93,56,74,47,74,54,51,56,64,71,56,43,74,60,27,49,55,56,42,55,54,43,46,74,76,40,78,59,48,88,82,33,74,37,78,48,57,82,80,47,49,75,39,93,44,52,55,70,47,51,53,51,48,61,73,43,48,80,76,37,76,62,86,72,59,80,90,74,66,54,61,84,82,36,57,71,63,65,71,46,53,68,70,56,51,54,51,34,40,52,47,23,59,73,33,55,22,59,65,41,30,52,37,50,49,53,55,52,49,47,51,56,32,39,77,73,35,48,48,36,40,27,33,27,26,70,79,47,95,64,66,47,74,50,58,54,57,70,60,36,74,54,17,58,53,53,38,52,57,46,47,73,76,37,80,60,49,75,54,35,69,40,72,44,79,73,54,46,82,38,96,43,54,50,72,33,51,52,52,47,70,74,38,56,87,74,57,74,50,70,55,98,85,48,84,80,70,52,57,78,80,41,54,77,63,57,74,47,54,66,77,66,44,47,58,33,41,52,47,27,54,72,33,56,23,60,55,50,30,49,42,50,50,53,44,44,53,54,53,55,74,72,48,58,70,72,64,52,47,56,67,60,55,74,72,114